Protein AF-A0A3M1IHD8-F1 (afdb_monomer_lite)

Foldseek 3Di:
DQFQKDFQVPAFQQLLRSLVVLLVSQQADEDPQSCVQGPPGTADTDGGMDGSVVSNCRSCQVRQWDWDQDLRYTHIDHHHPPWWWWDWRQKIKTQPDWAADQVFLKTKTKIKIKGTNDDLLQVVQDDLVQFDWADKFWAFPVGDTFFDNQEDWDKDDWDDPNVGMTIIITIGMTANCALPGQWGQKIKTWGDRDDGPPDDDDITMTITGGGGHDHDPDNDNDDDDKDFDDDDQKKKWWDDWADDPPFIKTKIKMFGRTPFFFAKWWKKKFFAAPVRDTPDMDIDIDGYPQGDGHRDMGIDIGHTPPPHDPRGPDITMTTQKTATRNGDIDGHDD

Sequence (334 aa):
MASWEVDFSTLPADATRAVELQLEPLGLSVSPSLYSATSGQQIRWPDRRGTRLEAIEWVGRQLGWIPEYEAGRLKFRRGRREEPAAFAGPFMALVEQVSPSDRWGTATLRIRLVGVGLPDAVRERWTPAALKLRHWEARSPAGDDLADPLGEHRLLPLRGTDSRLVELWQEVELWHAFRGVHRIARLTASIEPPPVAGVAFPALRFEWRDVPLKPAPTTPEREPPLVFGGGAPVLARLYSVIPDTPHDRARIEVENRADRPLRRVRVRFTYLDATGRVVGSEEQLVAGGGLPAPRTTRRLGGLVLWKKPDTADRVRVEAVGAVFLGGAEWKRAP

pLDDT: mean 85.1, std 12.3, range [46.41, 98.25]

Radius of gyration: 25.29 Å; chains: 1; bounding box: 61×38×69 Å

Secondary structure (DSSP, 8-state):
---SEEEGGGS-SBHHHHHHHHHGGGTPEEPTHHHHHHTT-B-PPPSSEEEHHHHHHHHHHHHTEEEEEETTEEEEEES---S-EEEETTEEEEEEEEEEETTTTEEEEEEEEEEES--HHHHTT--TTTT--EEEEEE-TT--B-B-TT---EEEPPS---TTEEEEEEEEEESSTTSS--EEEEEEEEE-PPPBTTB--PPEEEEEEEEEPPPPTT--SSPPPP-BSSS-SEEEEEEEEE--SSS-EEEEEEEE-BSS-EEEEEEEEEEE-TTS-EEEEEEEEEESTTSPPTTEEEEEEEEE-TT--TT--EEEEEEEEEEEGGG-EEE---

Structure (mmCIF, N/CA/C/O backbone):
data_AF-A0A3M1IHD8-F1
#
_entry.id   AF-A0A3M1IHD8-F1
#
loop_
_atom_site.group_PDB
_atom_site.id
_atom_site.type_symbol
_atom_site.label_atom_id
_atom_site.label_alt_id
_atom_site.label_comp_id
_atom_site.label_asym_id
_atom_site.label_entity_id
_atom_site.label_seq_id
_atom_site.pdbx_PDB_ins_code
_atom_site.Cartn_x
_atom_site.Cartn_y
_atom_site.Cartn_z
_atom_site.occupancy
_atom_site.B_iso_or_equiv
_atom_site.auth_seq_id
_atom_site.auth_comp_id
_atom_site.auth_asym_id
_atom_site.auth_atom_id
_atom_site.pdbx_PDB_model_num
ATOM 1 N N . MET A 1 1 ? 6.311 5.109 29.772 1.00 46.41 1 MET A N 1
ATOM 2 C CA . MET A 1 1 ? 6.128 4.566 28.406 1.00 46.41 1 MET A CA 1
ATOM 3 C C . MET A 1 1 ? 4.729 3.982 28.321 1.00 46.41 1 MET A C 1
ATOM 5 O O . MET A 1 1 ? 4.414 3.137 29.149 1.00 46.41 1 MET A O 1
ATOM 9 N N . ALA A 1 2 ? 3.887 4.442 27.393 1.00 57.44 2 ALA A N 1
ATOM 10 C CA . ALA A 1 2 ? 2.565 3.850 27.197 1.00 57.44 2 ALA A CA 1
ATOM 11 C C . ALA A 1 2 ? 2.720 2.423 26.644 1.00 57.44 2 ALA A C 1
ATOM 13 O O . ALA A 1 2 ? 3.351 2.222 25.606 1.00 57.44 2 ALA A O 1
ATOM 14 N N . SER A 1 3 ? 2.170 1.430 27.347 1.00 79.75 3 SER A N 1
ATOM 15 C CA . SER A 1 3 ? 1.990 0.093 26.776 1.00 79.75 3 SER A CA 1
ATOM 16 C C . SER A 1 3 ? 0.824 0.159 25.795 1.00 79.75 3 SER A C 1
ATOM 18 O O . SER A 1 3 ? -0.319 0.338 26.218 1.00 79.75 3 SER A O 1
ATOM 20 N N . TRP A 1 4 ? 1.111 0.042 24.497 1.00 87.88 4 TRP A N 1
ATOM 21 C CA . TRP A 1 4 ? 0.108 -0.069 23.424 1.00 87.88 4 TRP A CA 1
ATOM 22 C C . TRP A 1 4 ? -0.684 -1.368 23.497 1.00 87.88 4 TRP A C 1
ATOM 24 O O . TRP A 1 4 ? -1.778 -1.460 22.941 1.00 87.88 4 TRP A O 1
ATOM 34 N N . GLU A 1 5 ? -0.117 -2.359 24.176 1.00 91.81 5 GLU A N 1
ATOM 35 C CA . GLU A 1 5 ? -0.745 -3.636 24.441 1.00 91.81 5 GLU A CA 1
ATOM 36 C C . GLU A 1 5 ? -1.523 -3.616 25.748 1.00 91.81 5 GLU A C 1
ATOM 38 O O . GLU A 1 5 ? -1.126 -2.978 26.731 1.00 91.81 5 GLU A O 1
ATOM 43 N N . VAL A 1 6 ? -2.602 -4.385 25.752 1.00 95.12 6 VAL A N 1
ATOM 44 C CA . VAL A 1 6 ? -3.422 -4.660 26.920 1.00 95.12 6 VAL A CA 1
ATOM 45 C C . VAL A 1 6 ? -3.878 -6.115 26.885 1.00 95.12 6 VAL A C 1
ATOM 47 O O . VAL A 1 6 ? -4.088 -6.696 25.817 1.00 95.12 6 VAL A O 1
ATOM 50 N N . ASP A 1 7 ? -3.981 -6.718 28.063 1.00 96.50 7 ASP A N 1
ATOM 51 C CA . ASP A 1 7 ? -4.581 -8.034 28.233 1.00 96.50 7 ASP A CA 1
ATOM 52 C C . ASP A 1 7 ? -6.102 -7.878 28.304 1.00 96.50 7 ASP A C 1
ATOM 54 O O . ASP A 1 7 ? -6.621 -7.241 29.225 1.00 96.50 7 ASP A O 1
ATOM 58 N N . PHE A 1 8 ? -6.819 -8.420 27.317 1.00 97.00 8 PHE A N 1
ATOM 59 C CA . PHE A 1 8 ? -8.262 -8.214 27.206 1.00 97.00 8 PHE A CA 1
ATOM 60 C C . PHE A 1 8 ? -9.011 -8.913 28.345 1.00 97.00 8 PHE A C 1
ATOM 62 O O . PHE A 1 8 ? -10.059 -8.420 28.756 1.00 97.00 8 PHE A O 1
ATOM 69 N N . SER A 1 9 ? -8.455 -9.984 28.922 1.00 96.06 9 SER A N 1
ATOM 70 C CA . SER A 1 9 ? -9.054 -10.694 30.063 1.00 96.06 9 SER A CA 1
ATOM 71 C C . SER A 1 9 ? -9.142 -9.829 31.331 1.00 96.06 9 SER A C 1
ATOM 73 O O . SER A 1 9 ? -9.975 -10.072 32.202 1.00 96.06 9 SER A O 1
ATOM 75 N N . THR A 1 10 ? -8.314 -8.783 31.414 1.00 96.19 10 THR A N 1
ATOM 76 C CA . THR A 1 10 ? -8.256 -7.856 32.557 1.00 96.19 10 THR A CA 1
ATOM 77 C C . THR A 1 10 ? -9.173 -6.643 32.408 1.00 96.19 10 THR A C 1
ATOM 79 O O . THR A 1 10 ? -9.297 -5.837 33.333 1.00 96.19 10 THR A O 1
ATOM 82 N N . LEU A 1 11 ? -9.810 -6.483 31.245 1.00 97.19 11 LEU A N 1
ATOM 83 C CA . LEU A 1 11 ? -10.668 -5.339 30.970 1.00 97.19 11 LEU A CA 1
ATOM 84 C C . LEU A 1 11 ? -12.040 -5.498 31.639 1.00 97.19 11 LEU A C 1
ATOM 86 O O . LEU A 1 11 ? -12.588 -6.601 31.701 1.00 97.19 11 LEU A O 1
ATOM 90 N N . PRO A 1 12 ? -12.635 -4.396 32.129 1.00 97.38 12 PRO A N 1
ATOM 91 C CA . PRO A 1 12 ? -13.946 -4.454 32.754 1.00 97.38 12 PRO A CA 1
ATOM 92 C C . PRO A 1 12 ? -15.022 -4.839 31.735 1.00 97.38 12 PRO A C 1
ATOM 94 O O . PRO A 1 12 ? -14.937 -4.506 30.552 1.00 97.38 12 PRO A O 1
ATOM 97 N N . ALA A 1 13 ? -16.069 -5.507 32.217 1.00 97.25 13 ALA A N 1
ATOM 98 C CA . ALA A 1 13 ? -17.222 -5.854 31.391 1.00 97.25 13 ALA A CA 1
ATOM 99 C C . ALA A 1 13 ? -18.049 -4.620 30.990 1.00 97.25 13 ALA A C 1
ATOM 101 O O . ALA A 1 13 ? -18.689 -4.644 29.945 1.00 97.25 13 ALA A O 1
ATOM 102 N N . ASP A 1 14 ? -18.043 -3.547 31.789 1.00 97.75 14 ASP A N 1
ATOM 103 C CA . ASP A 1 14 ? -18.726 -2.296 31.441 1.00 97.75 14 ASP A CA 1
ATOM 104 C C . ASP A 1 14 ? -18.064 -1.633 30.224 1.00 97.75 14 ASP A C 1
ATOM 106 O O . ASP A 1 14 ? -16.879 -1.287 30.253 1.00 97.75 14 ASP A O 1
ATOM 110 N N . ALA A 1 15 ? -18.840 -1.450 29.153 1.00 96.50 15 ALA A N 1
ATOM 111 C CA . ALA A 1 15 ? -18.346 -0.951 27.875 1.00 96.50 15 ALA A CA 1
ATOM 112 C C . ALA A 1 15 ? -17.744 0.457 27.980 1.00 96.50 15 ALA A C 1
ATOM 114 O O . ALA A 1 15 ? -16.702 0.733 27.384 1.00 96.50 15 ALA A O 1
ATOM 115 N N . THR A 1 16 ? -18.394 1.342 28.742 1.00 95.88 16 THR A N 1
ATOM 116 C CA . THR A 1 16 ? -17.968 2.741 28.883 1.00 95.88 16 THR A CA 1
ATOM 117 C C . THR A 1 16 ? -16.620 2.790 29.580 1.00 95.88 16 THR A C 1
ATOM 119 O O . THR A 1 16 ? -15.656 3.344 29.048 1.00 95.88 16 THR A O 1
ATOM 122 N N . ARG A 1 17 ? -16.520 2.117 30.728 1.00 96.38 17 ARG A N 1
ATOM 123 C CA . ARG A 1 17 ? -15.297 2.056 31.514 1.00 96.38 17 ARG A CA 1
ATOM 124 C C . ARG A 1 17 ? -14.167 1.388 30.745 1.00 96.38 17 ARG A C 1
ATOM 126 O O . ARG A 1 17 ? -13.025 1.839 30.833 1.00 96.38 17 ARG A O 1
ATOM 133 N N . ALA A 1 18 ? -14.467 0.335 29.987 1.00 96.38 18 ALA A N 1
ATOM 134 C CA . ALA A 1 18 ? -13.462 -0.352 29.194 1.00 96.38 18 ALA A CA 1
ATOM 135 C C . ALA A 1 18 ? -12.845 0.557 28.127 1.00 96.38 18 ALA A C 1
ATOM 137 O O . ALA A 1 18 ? -11.622 0.544 27.979 1.00 96.38 18 ALA A O 1
ATOM 138 N N . VAL A 1 19 ? -13.659 1.367 27.435 1.00 95.75 19 VAL A N 1
ATOM 139 C CA . VAL A 1 19 ? -13.169 2.353 26.459 1.00 95.75 19 VAL A CA 1
ATOM 140 C C . VAL A 1 19 ? -12.377 3.458 27.152 1.00 95.75 19 VAL A C 1
ATOM 142 O O . VAL A 1 19 ? -11.256 3.735 26.736 1.00 95.75 19 VAL A O 1
ATOM 145 N N . GLU A 1 20 ? -12.902 4.053 28.227 1.00 94.62 20 GLU A N 1
ATOM 146 C CA . GLU A 1 20 ? -12.232 5.143 28.954 1.00 94.62 20 GLU A CA 1
ATOM 147 C C . GLU A 1 20 ? -10.826 4.759 29.438 1.00 94.62 20 GLU A C 1
ATOM 149 O O . GLU A 1 20 ? -9.890 5.544 29.287 1.00 94.62 20 GLU A O 1
ATOM 154 N N . LEU A 1 21 ? -10.647 3.528 29.936 1.00 94.81 21 LEU A N 1
ATOM 155 C CA . LEU A 1 21 ? -9.341 2.995 30.355 1.00 94.81 21 LEU A CA 1
ATOM 156 C C . LEU A 1 21 ? -8.313 2.899 29.216 1.00 94.81 21 LEU A C 1
ATOM 158 O O . LEU A 1 21 ? -7.114 2.774 29.478 1.00 94.81 21 LEU A O 1
ATOM 162 N N . GLN A 1 22 ? -8.762 2.935 27.960 1.00 94.69 22 GLN A N 1
ATOM 163 C CA . GLN A 1 22 ? -7.874 2.952 26.803 1.00 94.69 22 GLN A CA 1
ATOM 164 C C . GLN A 1 22 ? -7.518 4.369 26.362 1.00 94.69 22 GLN A C 1
ATOM 166 O O . GLN A 1 22 ? -6.463 4.548 25.768 1.00 94.69 22 GLN A O 1
ATOM 171 N N . LEU A 1 23 ? -8.360 5.372 26.620 1.00 91.94 23 LEU A N 1
ATOM 172 C CA . LEU A 1 23 ? -8.203 6.703 26.025 1.00 91.94 23 LEU A CA 1
ATOM 173 C C . LEU A 1 23 ? -6.999 7.472 26.569 1.00 91.94 23 LEU A C 1
ATOM 175 O O . LEU A 1 23 ? -6.241 8.039 25.782 1.00 91.94 23 LEU A O 1
ATOM 179 N N . GLU A 1 24 ? -6.811 7.472 27.889 1.00 89.00 24 GLU A N 1
ATOM 180 C CA . GLU A 1 24 ? -5.760 8.256 28.551 1.00 89.00 24 GLU A CA 1
ATOM 181 C C . GLU A 1 24 ? -4.346 7.838 28.105 1.00 89.00 24 GLU A C 1
ATOM 183 O O . GLU A 1 24 ? -3.613 8.709 27.628 1.00 89.00 24 GLU A O 1
ATOM 188 N N . PRO A 1 25 ? -3.990 6.536 28.058 1.00 90.00 25 PRO A N 1
ATOM 189 C CA . PRO A 1 25 ? -2.693 6.103 27.531 1.00 90.00 25 PRO A CA 1
ATOM 190 C C . PRO A 1 25 ? -2.484 6.406 26.042 1.00 90.00 25 PRO A C 1
ATOM 192 O O . PRO A 1 25 ? -1.345 6.458 25.580 1.00 90.00 25 PRO A O 1
ATOM 195 N N . LEU A 1 26 ? -3.570 6.583 25.282 1.00 89.50 26 LEU A N 1
ATOM 196 C CA . LEU A 1 26 ? -3.540 6.952 23.865 1.00 89.50 26 LEU 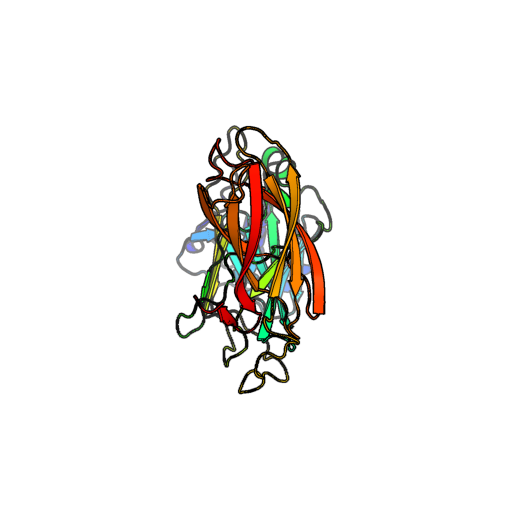A CA 1
ATOM 197 C C . LEU A 1 26 ? -3.564 8.479 23.653 1.00 89.50 26 LEU A C 1
ATOM 199 O O . LEU A 1 26 ? -3.524 8.936 22.511 1.00 89.50 26 LEU A O 1
ATOM 203 N N . GLY A 1 27 ? -3.660 9.277 24.724 1.00 88.56 27 GLY A N 1
ATOM 204 C CA . GLY A 1 27 ? -3.796 10.734 24.652 1.00 88.56 27 GLY A CA 1
ATOM 205 C C . GLY A 1 27 ? -5.096 11.209 23.992 1.00 88.56 27 GLY A C 1
ATOM 206 O O . GLY A 1 27 ? -5.191 12.370 23.579 1.00 88.56 27 GLY A O 1
ATOM 207 N N . LEU A 1 28 ? -6.091 10.327 23.868 1.00 89.38 28 LEU A N 1
ATOM 208 C CA . LEU A 1 28 ? -7.365 10.613 23.219 1.00 89.38 28 LEU A CA 1
ATOM 209 C C . LEU A 1 28 ? -8.352 11.227 24.210 1.00 89.38 28 LEU A C 1
ATOM 211 O O . LEU A 1 28 ? -8.398 10.869 25.383 1.00 89.38 28 LEU A O 1
ATOM 215 N N . SER A 1 29 ? -9.181 12.136 23.711 1.00 90.69 29 SER A N 1
ATOM 216 C CA . SER A 1 29 ? -10.328 12.662 24.453 1.00 90.69 29 SER A CA 1
ATOM 217 C C . SER A 1 29 ? -11.629 12.023 23.973 1.00 90.69 29 SER A C 1
ATOM 219 O O . SER A 1 29 ? -11.741 11.578 22.829 1.00 90.69 29 SER A O 1
ATOM 221 N N . VAL A 1 30 ? -12.621 11.955 24.857 1.00 87.31 30 VAL A N 1
ATOM 222 C CA . VAL A 1 30 ? -13.914 11.345 24.550 1.00 87.31 30 VAL A CA 1
ATOM 223 C C . VAL A 1 30 ? -14.889 12.370 23.970 1.00 87.31 30 VAL A C 1
ATOM 225 O O . VAL A 1 30 ? -14.990 13.500 24.448 1.00 87.31 30 VAL A O 1
ATOM 228 N N . SER A 1 31 ? -15.632 11.982 22.937 1.00 88.50 31 SER A N 1
ATOM 229 C CA . SER A 1 31 ? -16.829 12.702 22.499 1.00 88.50 31 SER A CA 1
ATOM 230 C C . SER A 1 31 ? -18.049 12.283 23.334 1.00 88.50 31 SER A C 1
ATOM 232 O O . SER A 1 31 ? -18.156 11.106 23.678 1.00 88.50 31 SER A O 1
ATOM 234 N N . PRO A 1 32 ? -19.042 13.167 23.564 1.00 88.38 32 PRO A N 1
ATOM 235 C CA . PRO A 1 32 ? -20.314 12.787 24.193 1.00 88.38 32 PRO A CA 1
ATOM 236 C C . PRO A 1 32 ? -21.016 11.579 23.543 1.00 88.38 32 PRO A C 1
ATOM 238 O O . PRO A 1 32 ? -21.773 10.879 24.211 1.00 88.38 32 PRO A O 1
ATOM 241 N N . SER A 1 33 ? -20.727 11.300 22.264 1.00 85.69 33 SER A N 1
ATOM 242 C CA . SER A 1 33 ? -21.230 10.120 21.543 1.00 85.69 33 SER A CA 1
ATOM 243 C C . SER A 1 33 ? -20.834 8.774 22.172 1.00 85.69 33 SER A C 1
ATOM 245 O O . SER A 1 33 ? -21.547 7.793 21.959 1.00 85.69 33 SER A O 1
ATOM 247 N N . LEU A 1 34 ? -19.764 8.709 22.982 1.00 85.44 34 LEU A N 1
ATOM 248 C CA . LEU A 1 34 ? -19.413 7.490 23.723 1.00 85.44 34 LEU A CA 1
ATOM 249 C C . LEU A 1 34 ? -20.561 7.063 24.639 1.00 85.44 34 LEU A C 1
ATOM 251 O O . LEU A 1 34 ? -21.011 5.927 24.561 1.00 85.44 34 LEU A O 1
ATOM 255 N N . TYR A 1 35 ? -21.070 7.973 25.472 1.00 87.62 35 TYR A N 1
ATOM 256 C CA . TYR A 1 35 ? -22.067 7.627 26.486 1.00 87.62 35 TYR A CA 1
ATOM 257 C C . TYR A 1 35 ? -23.367 7.119 25.859 1.00 87.62 35 TYR A C 1
ATOM 259 O O . TYR A 1 35 ? -23.948 6.154 26.348 1.00 87.62 35 TYR A O 1
ATOM 267 N N . SER A 1 36 ? -23.780 7.689 24.723 1.00 85.25 36 SER A N 1
ATOM 268 C CA . SER A 1 36 ? -24.915 7.158 23.958 1.00 85.25 36 SER A CA 1
ATOM 269 C C . SER A 1 36 ? -24.654 5.772 23.362 1.00 85.25 36 SER A C 1
ATOM 271 O O . SER A 1 36 ? -25.601 5.020 23.147 1.00 85.25 36 SER A O 1
ATOM 273 N N . ALA A 1 37 ? -23.394 5.437 23.075 1.00 82.19 37 ALA A N 1
ATOM 274 C CA . ALA A 1 37 ? -23.017 4.163 22.478 1.00 82.19 37 ALA A CA 1
ATOM 275 C C . ALA A 1 37 ? -22.827 3.046 23.514 1.00 82.19 37 ALA A C 1
ATOM 277 O O . ALA A 1 37 ? -23.157 1.899 23.222 1.00 82.19 37 ALA A O 1
ATOM 278 N N . THR A 1 38 ? -22.305 3.360 24.705 1.00 89.81 38 THR A N 1
ATOM 279 C CA . THR A 1 38 ? -21.790 2.353 25.650 1.00 89.81 38 THR A CA 1
ATOM 280 C C . THR A 1 38 ? -22.480 2.320 27.014 1.00 89.81 38 THR A C 1
ATOM 282 O O . THR A 1 38 ? -22.247 1.378 27.771 1.00 89.81 38 THR A O 1
ATOM 285 N N . SER A 1 39 ? -23.302 3.312 27.377 1.00 91.50 39 SER A N 1
ATOM 286 C CA . SER A 1 39 ? -23.865 3.391 28.734 1.00 91.50 39 SER A CA 1
ATOM 287 C C . SER A 1 39 ? -24.741 2.179 29.076 1.00 91.50 39 SER A C 1
ATOM 289 O O . SER A 1 39 ? -25.637 1.802 28.316 1.00 91.50 39 SER A O 1
ATOM 291 N N . GLY A 1 40 ? -24.447 1.546 30.218 1.00 91.69 40 GLY A N 1
ATOM 292 C CA . GLY A 1 40 ? -25.150 0.361 30.717 1.00 91.69 40 GLY A CA 1
ATOM 293 C C . GLY A 1 40 ? -24.935 -0.915 29.894 1.00 91.69 40 GLY A C 1
ATOM 294 O O . GLY A 1 40 ? -25.577 -1.926 30.171 1.00 91.69 40 GLY A O 1
ATOM 295 N N . GLN A 1 41 ? -24.062 -0.889 28.882 1.00 95.50 41 GLN A N 1
ATOM 296 C CA . GLN A 1 41 ? -23.787 -2.042 28.029 1.00 95.50 41 GLN A CA 1
ATOM 297 C C . GLN A 1 41 ? -22.647 -2.890 28.594 1.00 95.50 41 GLN A C 1
ATOM 299 O O . GLN A 1 41 ? -21.656 -2.368 29.108 1.00 95.50 41 GLN A O 1
ATOM 304 N N . GLN A 1 42 ? -22.765 -4.208 28.436 1.00 96.31 42 GLN A N 1
ATOM 305 C CA . GLN A 1 42 ? -21.728 -5.162 28.821 1.00 96.31 42 GLN A CA 1
ATOM 306 C C . GLN A 1 42 ? -21.032 -5.763 27.599 1.00 96.31 42 GLN A C 1
ATOM 308 O O . GLN A 1 42 ? -21.663 -6.031 26.577 1.00 96.31 42 GLN A O 1
ATOM 313 N N . ILE A 1 43 ? -19.731 -6.005 27.730 1.00 96.38 43 ILE A N 1
ATOM 314 C CA . ILE A 1 43 ? -18.841 -6.528 26.693 1.00 96.38 43 ILE A CA 1
ATOM 315 C C . ILE A 1 43 ? -18.239 -7.839 27.172 1.00 96.38 43 ILE A C 1
ATOM 317 O O . ILE A 1 43 ? -17.868 -7.987 28.337 1.00 96.38 43 ILE A O 1
ATOM 321 N N . ARG A 1 44 ? -18.105 -8.796 26.254 1.00 97.00 44 ARG A N 1
ATOM 322 C CA . ARG A 1 44 ? -17.349 -10.028 26.499 1.00 97.00 44 ARG A CA 1
ATOM 323 C C . ARG A 1 44 ? -15.967 -9.925 25.881 1.00 97.00 44 ARG A C 1
ATOM 325 O O . ARG A 1 44 ? -15.848 -9.668 24.683 1.00 97.00 44 ARG A O 1
ATOM 332 N N . TRP A 1 45 ? -14.930 -10.136 26.675 1.00 97.06 45 TRP A N 1
ATOM 333 C CA . TRP A 1 45 ? -13.550 -10.073 26.206 1.00 97.06 45 TRP A CA 1
ATOM 334 C C . TRP A 1 45 ? -13.035 -11.461 25.808 1.00 97.06 45 TRP A C 1
ATOM 336 O O . TRP A 1 45 ? -13.364 -12.443 26.473 1.00 97.06 45 TRP A O 1
ATOM 346 N N . PRO A 1 46 ? -12.263 -11.577 24.716 1.00 96.25 46 PRO A N 1
ATOM 347 C CA . PRO A 1 46 ? -11.532 -12.791 24.401 1.00 96.25 46 PRO A CA 1
ATOM 348 C C . PRO A 1 46 ? -10.324 -12.921 25.336 1.00 96.25 46 PRO A C 1
ATOM 350 O O . PRO A 1 46 ? -9.727 -11.919 25.726 1.00 96.25 46 PRO A O 1
ATOM 353 N N . ASP A 1 47 ? -9.933 -14.156 25.640 1.00 96.12 47 ASP A N 1
ATOM 354 C CA . ASP A 1 47 ? -8.756 -14.446 26.461 1.00 96.12 47 ASP A CA 1
ATOM 355 C C . ASP A 1 47 ? -7.469 -14.350 25.626 1.00 96.12 47 ASP A C 1
ATOM 357 O O . ASP A 1 47 ? -6.945 -15.338 25.110 1.00 96.12 47 ASP A O 1
ATOM 361 N N . ARG A 1 48 ? -7.033 -13.113 25.364 1.00 95.75 48 ARG A N 1
ATOM 362 C CA . ARG A 1 48 ? -5.797 -12.812 24.634 1.00 95.75 48 ARG A CA 1
ATOM 363 C C . ARG A 1 48 ? -5.301 -11.399 24.915 1.00 95.75 48 ARG A C 1
ATOM 365 O O . ARG A 1 48 ? -6.050 -10.516 25.328 1.00 95.75 48 ARG A O 1
ATOM 372 N N . ARG A 1 49 ? -4.047 -11.152 24.546 1.00 95.69 49 ARG A N 1
ATOM 373 C CA . ARG A 1 49 ? -3.503 -9.796 24.421 1.00 95.69 49 ARG A CA 1
ATOM 374 C C . ARG A 1 49 ? -3.862 -9.191 23.064 1.00 95.69 49 ARG A C 1
ATOM 376 O O . ARG A 1 49 ? -4.053 -9.899 22.071 1.00 95.69 49 ARG A O 1
ATOM 383 N N . GLY A 1 50 ? -3.942 -7.871 23.035 1.00 94.25 50 GLY A N 1
ATOM 384 C CA . GLY A 1 50 ? -4.197 -7.092 21.830 1.00 94.25 50 GLY A CA 1
ATOM 385 C C . GLY A 1 50 ? -3.770 -5.645 22.016 1.00 94.25 50 GLY A C 1
ATOM 386 O O . GLY A 1 50 ? -3.219 -5.277 23.057 1.00 94.25 50 GLY A O 1
ATOM 387 N N . THR A 1 51 ? -4.019 -4.811 21.011 1.00 94.56 51 THR A N 1
ATOM 388 C CA . THR A 1 51 ? -3.742 -3.374 21.135 1.00 94.56 51 THR A CA 1
ATOM 389 C C . THR A 1 51 ? -4.903 -2.649 21.814 1.00 94.56 51 THR A C 1
ATOM 391 O O . THR A 1 51 ? -6.050 -3.094 21.793 1.00 94.56 51 THR A O 1
ATOM 394 N N . ARG A 1 52 ? -4.635 -1.481 22.396 1.00 95.25 52 ARG A N 1
ATOM 395 C CA . ARG A 1 52 ? -5.692 -0.631 22.969 1.00 95.25 52 ARG A CA 1
ATOM 396 C C . ARG A 1 52 ? -6.694 -0.139 21.922 1.00 95.25 52 ARG A C 1
ATOM 398 O O . ARG A 1 52 ? -7.884 -0.061 22.211 1.00 95.25 52 ARG A O 1
ATOM 405 N N . LEU A 1 53 ? -6.233 0.156 20.703 1.00 95.12 53 LEU A N 1
ATOM 406 C CA . LEU A 1 53 ? -7.116 0.470 19.572 1.00 95.12 53 LEU A CA 1
ATOM 407 C C . LEU A 1 53 ? -8.023 -0.714 19.234 1.00 95.12 53 LEU A C 1
ATOM 409 O O . LEU A 1 53 ? -9.222 -0.538 19.041 1.00 95.12 53 LEU A O 1
ATOM 413 N N . GLU A 1 54 ? -7.461 -1.922 19.221 1.00 96.00 54 GLU A N 1
ATOM 414 C CA . GLU A 1 54 ? -8.221 -3.142 18.983 1.00 96.00 54 GLU A CA 1
ATOM 415 C C . GLU A 1 54 ? -9.277 -3.371 20.073 1.00 96.00 54 GLU A C 1
ATOM 417 O O . GLU A 1 54 ? -10.391 -3.779 19.756 1.00 96.00 54 GLU A O 1
ATOM 422 N N . ALA A 1 55 ? -8.977 -3.050 21.336 1.00 96.69 55 ALA A N 1
ATOM 423 C CA . ALA A 1 55 ? -9.959 -3.118 22.416 1.00 96.69 55 ALA A CA 1
ATOM 424 C C . ALA A 1 55 ? -11.134 -2.144 22.193 1.00 96.69 55 ALA A C 1
ATOM 426 O O . ALA A 1 55 ? -12.288 -2.524 22.378 1.00 96.69 55 ALA A O 1
ATOM 427 N N . ILE A 1 56 ? -10.870 -0.913 21.740 1.00 96.25 56 ILE A N 1
ATOM 428 C CA . ILE A 1 56 ? -11.922 0.069 21.410 1.00 96.25 56 ILE A CA 1
ATOM 429 C C . ILE A 1 56 ? -12.791 -0.431 20.242 1.00 96.25 56 ILE A C 1
ATOM 431 O O . ILE A 1 56 ? -14.022 -0.392 20.310 1.00 96.25 56 ILE A O 1
ATOM 435 N N . GLU A 1 57 ? -12.164 -0.947 19.185 1.00 95.56 57 GLU A N 1
ATOM 436 C CA . GLU A 1 57 ? -12.852 -1.529 18.023 1.00 95.56 57 GLU A CA 1
ATOM 437 C C . GLU A 1 57 ? -13.660 -2.781 18.384 1.00 95.56 57 GLU A C 1
ATOM 439 O O . GLU A 1 57 ? -14.748 -3.004 17.847 1.00 95.56 57 GLU A O 1
ATOM 444 N N . TRP A 1 58 ? -13.185 -3.570 19.348 1.00 96.00 58 TRP A N 1
ATOM 445 C CA . TRP A 1 58 ? -13.903 -4.722 19.883 1.00 96.00 58 TRP A CA 1
ATOM 446 C C . TRP A 1 58 ? -15.217 -4.323 20.569 1.00 96.00 58 TRP A C 1
ATOM 448 O O . TRP A 1 58 ? -16.248 -4.960 20.328 1.00 96.00 58 TRP A O 1
ATOM 458 N N . VAL A 1 59 ? -15.205 -3.242 21.360 1.00 96.00 59 VAL A N 1
ATOM 459 C CA . VAL A 1 59 ? -16.420 -2.676 21.974 1.00 96.00 59 VAL A CA 1
ATOM 460 C C . VAL A 1 59 ? -17.394 -2.208 20.900 1.00 96.00 59 VAL A C 1
ATOM 462 O O . VAL A 1 59 ? -18.553 -2.625 20.901 1.00 96.00 59 VAL A O 1
ATOM 465 N N . GLY A 1 60 ? -16.922 -1.397 19.945 1.00 95.00 60 GLY A N 1
ATOM 466 C CA . GLY A 1 60 ? -17.757 -0.905 18.846 1.00 95.00 60 GLY A CA 1
ATOM 467 C C . GLY A 1 60 ? -18.449 -2.045 18.095 1.00 95.00 60 GLY A C 1
ATOM 468 O O . GLY A 1 60 ? -19.670 -2.037 17.920 1.00 95.00 60 GLY A O 1
ATOM 469 N N . ARG A 1 61 ? -17.697 -3.098 17.753 1.00 94.38 61 ARG A N 1
ATOM 470 C CA . ARG A 1 61 ? -18.224 -4.274 17.051 1.00 94.38 61 ARG A CA 1
ATOM 471 C C . ARG A 1 61 ? -19.352 -4.975 17.810 1.00 94.38 61 ARG A C 1
ATOM 473 O O . ARG A 1 61 ? -20.356 -5.312 17.186 1.00 94.38 61 ARG A O 1
ATOM 480 N N . GLN A 1 62 ? -19.205 -5.206 19.117 1.00 95.12 62 GLN A N 1
ATOM 481 C CA . GLN A 1 62 ? -20.242 -5.883 19.911 1.00 95.12 62 GLN A CA 1
ATOM 482 C C . GLN A 1 62 ? -21.517 -5.056 20.046 1.00 95.12 62 GLN A C 1
ATOM 484 O O . GLN A 1 62 ? -22.609 -5.618 20.064 1.00 95.12 62 GLN A O 1
ATOM 489 N N . LEU A 1 63 ? -21.384 -3.731 20.096 1.00 94.81 63 LEU A N 1
ATOM 490 C CA . LEU A 1 63 ? -22.514 -2.830 20.310 1.00 94.81 63 LEU A CA 1
ATOM 491 C C . LEU A 1 63 ? -23.158 -2.330 19.010 1.00 94.81 63 LEU A C 1
ATOM 493 O O . LEU A 1 63 ? -24.184 -1.656 19.056 1.00 94.81 63 LEU A O 1
ATOM 497 N N . GLY A 1 64 ? -22.582 -2.639 17.844 1.00 94.25 64 GLY A N 1
ATOM 498 C CA . GLY A 1 64 ? -23.066 -2.115 16.564 1.00 94.25 64 GLY A CA 1
ATOM 499 C C . GLY A 1 64 ? -22.783 -0.621 16.392 1.00 94.25 64 GLY A C 1
ATOM 500 O O . GLY A 1 64 ? -23.630 0.122 15.883 1.00 94.25 64 GLY A O 1
ATOM 501 N N . TRP A 1 65 ? -21.595 -0.195 16.822 1.00 95.19 65 TRP A N 1
ATOM 502 C CA . TRP A 1 65 ? -21.060 1.146 16.619 1.00 95.19 65 TRP A CA 1
ATOM 503 C C . TRP A 1 65 ? -19.669 1.102 15.980 1.00 95.19 65 TRP A C 1
ATOM 505 O O . TRP A 1 65 ? -18.916 0.140 16.118 1.00 95.19 65 TRP A O 1
ATOM 515 N N . ILE A 1 66 ? -19.312 2.181 15.296 1.00 94.31 66 ILE A N 1
ATOM 516 C CA . ILE A 1 66 ? -18.050 2.352 14.584 1.00 94.31 66 ILE A CA 1
ATOM 517 C C . ILE A 1 66 ? -17.253 3.443 15.304 1.00 94.31 66 ILE A C 1
ATOM 519 O O . ILE A 1 66 ? -17.711 4.591 15.336 1.00 94.31 66 ILE A O 1
ATOM 523 N N . PRO A 1 67 ? -16.087 3.109 15.883 1.00 94.12 67 PRO A N 1
ATOM 524 C CA . PRO A 1 67 ? -15.142 4.096 16.385 1.00 94.12 67 PRO A CA 1
ATOM 525 C C . PRO A 1 67 ? -14.619 4.988 15.254 1.00 94.12 67 PRO A C 1
ATOM 527 O O . PRO A 1 67 ? -14.195 4.514 14.196 1.00 94.12 67 PRO A O 1
ATOM 530 N N . GLU A 1 68 ? -14.622 6.293 15.484 1.00 91.56 68 GLU A N 1
ATOM 531 C CA . GLU A 1 68 ? -14.083 7.297 14.575 1.00 91.56 68 GLU A CA 1
ATOM 532 C C . GLU A 1 68 ? -13.043 8.129 15.324 1.00 91.56 68 GLU A C 1
ATOM 534 O O . GLU A 1 68 ? -13.336 8.765 16.338 1.00 91.56 68 GLU A O 1
ATOM 539 N N . TYR A 1 69 ? -11.812 8.095 14.823 1.00 89.00 69 TYR A N 1
ATOM 540 C CA . TYR A 1 69 ? -10.678 8.816 15.385 1.00 89.00 69 TYR A CA 1
ATOM 541 C C . TYR A 1 69 ? -10.481 10.087 14.566 1.00 89.00 69 TYR A C 1
ATOM 543 O O . TYR A 1 69 ? -10.183 10.016 13.377 1.00 89.00 69 TYR A O 1
ATOM 551 N N . GLU A 1 70 ? -10.699 11.248 15.176 1.00 84.06 70 GLU A N 1
ATOM 552 C CA . GLU A 1 70 ? -10.628 12.533 14.480 1.00 84.06 70 GLU A CA 1
ATOM 553 C C . GLU A 1 70 ? -10.133 13.608 15.444 1.00 84.06 70 GLU A C 1
ATOM 555 O O . GLU A 1 70 ? -10.693 13.757 16.528 1.00 84.06 70 GLU A O 1
ATOM 560 N N . ALA A 1 71 ? -9.100 14.364 15.059 1.00 81.06 71 ALA A N 1
ATOM 561 C CA . ALA A 1 71 ? -8.584 15.495 15.842 1.00 81.06 71 ALA A CA 1
ATOM 562 C C . ALA A 1 71 ? -8.363 15.155 17.336 1.00 81.06 71 ALA A C 1
ATOM 564 O O . ALA A 1 71 ? -8.923 15.780 18.240 1.00 81.06 71 ALA A O 1
ATOM 565 N N . GLY A 1 72 ? -7.649 14.049 17.597 1.00 83.19 72 GLY A N 1
ATOM 566 C CA . GLY A 1 72 ? -7.361 13.581 18.960 1.00 83.19 72 GLY A CA 1
ATOM 567 C C . GLY A 1 72 ? -8.595 13.193 19.792 1.00 83.19 72 GLY A C 1
ATOM 568 O O . GLY A 1 72 ? -8.496 13.060 21.016 1.00 83.19 72 GLY A O 1
ATOM 569 N N . ARG A 1 73 ? -9.761 13.028 19.158 1.00 88.25 73 ARG A N 1
ATOM 570 C CA . ARG A 1 73 ? -11.020 12.624 19.789 1.00 88.25 73 ARG A CA 1
ATOM 571 C C . ARG A 1 73 ? -11.472 11.270 19.271 1.00 88.25 73 ARG A C 1
ATOM 573 O O . ARG A 1 73 ? -11.356 10.981 18.082 1.00 88.25 73 ARG A O 1
ATOM 580 N N . LEU A 1 74 ? -12.043 10.477 20.171 1.00 92.38 74 LEU A N 1
ATOM 581 C CA . LEU A 1 74 ? -12.817 9.296 19.823 1.00 92.38 74 LEU A CA 1
ATOM 582 C C . LEU A 1 74 ? -14.303 9.665 19.756 1.00 92.38 74 LEU A C 1
ATOM 584 O O . LEU A 1 74 ? -14.881 10.134 20.740 1.00 92.38 74 LEU A O 1
ATOM 588 N N . LYS A 1 75 ? -14.915 9.428 18.598 1.00 93.38 75 LYS A N 1
ATOM 589 C CA . LYS A 1 75 ? -16.359 9.500 18.361 1.00 93.38 75 LYS A CA 1
ATOM 590 C C . LYS A 1 75 ? -16.898 8.104 18.064 1.00 93.38 75 LYS A C 1
ATOM 592 O O . LYS A 1 75 ? -16.153 7.226 17.639 1.00 93.38 75 LYS A O 1
ATOM 597 N N . PHE A 1 76 ? -18.196 7.914 18.264 1.00 93.56 76 PHE A N 1
ATOM 598 C CA . PHE A 1 76 ? -18.891 6.705 17.837 1.00 93.56 76 PHE A CA 1
ATOM 599 C C . PHE A 1 76 ? -20.013 7.061 16.874 1.00 93.56 76 PHE A C 1
ATOM 601 O O . PHE A 1 76 ? -20.854 7.915 17.164 1.00 93.56 76 PHE A O 1
ATOM 608 N N . ARG A 1 77 ? -20.054 6.356 15.745 1.00 93.94 77 ARG A N 1
ATOM 609 C CA . ARG A 1 77 ? -21.158 6.411 14.788 1.00 93.94 77 ARG A CA 1
ATOM 610 C C . ARG A 1 77 ? -21.908 5.090 14.789 1.00 93.94 77 ARG A C 1
ATOM 612 O O . ARG A 1 77 ? -21.301 4.026 14.808 1.00 93.94 77 ARG A O 1
ATOM 619 N N . ARG A 1 78 ? -23.238 5.139 14.761 1.00 92.81 78 ARG A N 1
ATOM 620 C CA . ARG A 1 78 ? -24.061 3.925 14.726 1.00 92.81 78 ARG A CA 1
ATOM 621 C C . ARG A 1 78 ? -23.830 3.165 13.417 1.00 92.81 78 ARG A C 1
ATOM 623 O O . ARG A 1 78 ? -23.817 3.776 12.348 1.00 92.81 78 ARG A O 1
ATOM 630 N N . GLY A 1 79 ? -23.679 1.846 13.501 1.00 92.56 79 GLY A N 1
ATOM 631 C CA . GLY A 1 79 ? -23.484 0.978 12.342 1.00 92.56 79 GLY A CA 1
ATOM 632 C C . GLY A 1 79 ? -22.499 -0.158 12.603 1.00 92.56 79 GLY A C 1
ATOM 633 O O . GLY A 1 79 ? -21.848 -0.225 13.640 1.00 92.56 79 GLY A O 1
ATOM 634 N N . ARG A 1 80 ? -22.377 -1.065 11.636 1.00 87.94 80 ARG A N 1
ATOM 635 C CA . ARG A 1 80 ? -21.339 -2.099 11.649 1.00 87.94 80 ARG A CA 1
ATOM 636 C C . ARG A 1 80 ? -20.205 -1.655 10.741 1.00 87.94 80 ARG A C 1
ATOM 638 O O . ARG A 1 80 ? -20.469 -1.186 9.639 1.00 87.94 80 ARG A O 1
ATOM 645 N N . ARG A 1 81 ? -18.963 -1.792 11.208 1.00 85.50 81 ARG A N 1
ATOM 646 C CA . ARG A 1 81 ? -17.789 -1.591 10.357 1.00 85.50 81 ARG A CA 1
ATOM 647 C C . ARG A 1 81 ? -17.777 -2.708 9.313 1.00 85.50 81 ARG A C 1
ATOM 649 O O . ARG A 1 81 ? -17.658 -3.875 9.680 1.00 85.50 81 ARG A O 1
ATOM 656 N N . GLU A 1 82 ? -17.958 -2.347 8.048 1.00 83.12 82 GLU A N 1
ATOM 657 C CA . GLU A 1 82 ? -17.880 -3.286 6.921 1.00 83.12 82 GLU A CA 1
ATOM 658 C C . GLU A 1 82 ? -16.425 -3.473 6.473 1.00 83.12 82 GLU A C 1
ATOM 660 O O . GLU A 1 82 ? -16.052 -4.515 5.939 1.00 83.12 82 GLU A O 1
ATOM 665 N N . GLU A 1 83 ? -15.590 -2.468 6.734 1.00 84.38 83 GLU A N 1
ATOM 666 C CA . GLU A 1 83 ? -14.195 -2.420 6.336 1.00 84.38 83 GLU A CA 1
ATOM 667 C C . GLU A 1 83 ? -13.302 -3.253 7.270 1.00 84.38 83 GLU A C 1
ATOM 669 O O . GLU A 1 83 ? -13.295 -3.043 8.490 1.00 84.38 83 GLU A O 1
ATOM 674 N N . PRO A 1 84 ? -12.472 -4.158 6.730 1.00 88.06 84 PRO A N 1
ATOM 675 C CA . PRO A 1 84 ? -11.466 -4.861 7.512 1.00 88.06 84 PRO A CA 1
ATOM 676 C C . PRO A 1 84 ? -10.477 -3.897 8.181 1.00 88.06 84 PRO A C 1
ATOM 678 O O . PRO A 1 84 ? -9.936 -2.987 7.545 1.00 88.06 84 PRO A O 1
ATOM 681 N N . ALA A 1 85 ? -10.185 -4.158 9.455 1.00 92.50 85 ALA A N 1
ATOM 682 C CA . ALA A 1 85 ? -9.197 -3.440 10.253 1.00 92.50 85 ALA A CA 1
ATOM 683 C C . ALA A 1 85 ? -8.099 -4.400 10.730 1.00 92.50 85 ALA A C 1
ATOM 685 O O . ALA A 1 85 ? -8.398 -5.517 11.155 1.00 92.50 85 ALA A O 1
ATOM 686 N N . ALA A 1 86 ? -6.850 -3.946 10.693 1.00 94.12 86 ALA A N 1
ATOM 687 C CA . ALA A 1 86 ? -5.695 -4.634 11.256 1.00 94.12 86 ALA A CA 1
ATOM 688 C C . ALA A 1 86 ? -4.997 -3.723 12.268 1.00 94.12 86 ALA A C 1
ATOM 690 O O . ALA A 1 86 ? -5.015 -2.500 12.122 1.00 94.12 86 ALA A O 1
ATOM 691 N N . PHE A 1 87 ? -4.356 -4.312 13.276 1.00 94.19 87 PHE A N 1
ATOM 692 C CA . PHE A 1 87 ? -3.757 -3.571 14.385 1.00 94.19 87 PHE A CA 1
ATOM 693 C C . PHE A 1 87 ? -2.312 -4.000 14.611 1.00 94.19 87 PHE A C 1
ATOM 695 O O . PHE A 1 87 ? -2.009 -5.190 14.587 1.00 94.19 87 PHE A O 1
ATOM 702 N N . ALA A 1 88 ? -1.432 -3.033 14.866 1.00 91.19 88 ALA A N 1
ATOM 703 C CA . ALA A 1 88 ? -0.042 -3.292 15.222 1.00 91.19 88 ALA A CA 1
ATOM 704 C C . ALA A 1 88 ? 0.500 -2.147 16.083 1.00 91.19 88 ALA A C 1
ATOM 706 O O . ALA A 1 88 ? 0.643 -1.018 15.613 1.00 91.19 88 ALA A O 1
ATOM 707 N N . GLY A 1 89 ? 0.806 -2.425 17.352 1.00 88.94 89 GLY A N 1
ATOM 708 C CA . GLY A 1 89 ? 1.288 -1.404 18.285 1.00 88.94 89 GLY A CA 1
ATOM 709 C C . GLY A 1 89 ? 0.319 -0.207 18.390 1.00 88.94 89 GLY A C 1
ATOM 710 O O . GLY A 1 89 ? -0.866 -0.428 18.641 1.00 88.94 89 GLY A O 1
ATOM 711 N N . PRO A 1 90 ? 0.779 1.045 18.187 1.00 88.31 90 PRO A N 1
ATOM 712 C CA . PRO A 1 90 ? -0.080 2.238 18.222 1.00 88.31 90 PRO A CA 1
ATOM 713 C C . PRO A 1 90 ? -1.009 2.415 17.010 1.00 88.31 90 PRO A C 1
ATOM 715 O O . PRO A 1 90 ? -1.675 3.448 16.909 1.00 88.31 90 PRO A O 1
ATOM 718 N N . PHE A 1 91 ? -1.001 1.475 16.060 1.00 90.62 91 PHE A N 1
ATOM 719 C CA . PHE A 1 91 ? -1.615 1.659 14.751 1.00 90.62 91 PHE A CA 1
ATOM 720 C C . PHE A 1 91 ? -2.831 0.797 14.536 1.00 90.62 91 PHE A C 1
ATOM 722 O O . PHE A 1 91 ? -2.857 -0.386 14.882 1.00 90.62 91 PHE A O 1
ATOM 729 N N . MET A 1 92 ? -3.780 1.396 13.834 1.00 92.81 92 MET A N 1
ATOM 730 C CA . MET A 1 92 ? -4.844 0.716 13.126 1.00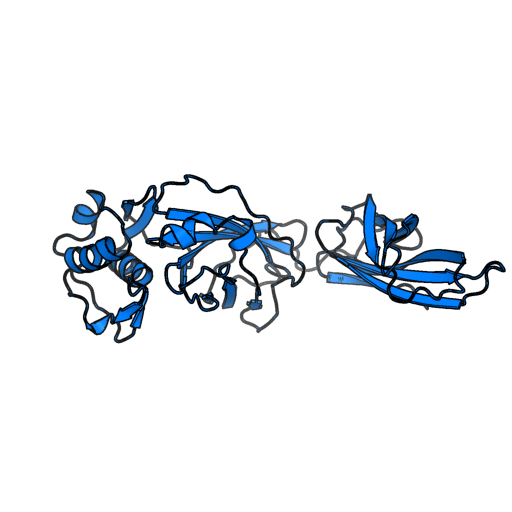 92.81 92 MET A CA 1
ATOM 731 C C . MET A 1 92 ? -4.696 1.010 11.638 1.00 92.81 92 MET A C 1
ATOM 733 O O . MET A 1 92 ? -4.479 2.153 11.244 1.00 92.81 92 MET A O 1
ATOM 737 N N . ALA A 1 93 ? -4.839 -0.012 10.808 1.00 91.31 93 ALA A N 1
ATOM 738 C CA . ALA A 1 93 ? -4.854 0.119 9.364 1.00 91.31 93 ALA A CA 1
ATOM 739 C C . ALA A 1 93 ? -6.189 -0.420 8.821 1.00 91.31 93 ALA A C 1
ATOM 741 O O . ALA A 1 93 ? -6.575 -1.558 9.089 1.00 91.31 93 ALA A O 1
ATOM 742 N N . LEU A 1 94 ? -6.914 0.422 8.091 1.00 91.00 94 LEU A N 1
ATOM 743 C CA . LEU A 1 94 ? -8.267 0.193 7.590 1.00 91.00 94 LEU A CA 1
ATOM 744 C C . LEU A 1 94 ? -8.246 0.070 6.073 1.00 91.00 94 LEU A C 1
ATOM 746 O O . LEU A 1 94 ? -7.684 0.936 5.407 1.00 91.00 94 LEU A O 1
ATOM 750 N N . VAL A 1 95 ? -8.906 -0.943 5.517 1.00 89.44 95 VAL A N 1
ATOM 751 C CA . VAL A 1 95 ? -9.169 -0.999 4.071 1.00 89.44 95 VAL A CA 1
ATOM 752 C C . VAL A 1 95 ? -10.435 -0.190 3.777 1.00 89.44 95 VAL A C 1
ATOM 754 O O . VAL A 1 95 ? -11.534 -0.726 3.827 1.00 89.44 95 VAL A O 1
ATOM 757 N N . GLU A 1 96 ? -10.295 1.109 3.500 1.00 86.19 96 GLU A N 1
ATOM 758 C CA . GLU A 1 96 ? -11.439 2.016 3.296 1.00 86.19 96 GLU A CA 1
ATOM 759 C C . GLU A 1 96 ? -12.186 1.748 1.992 1.00 86.19 96 GLU A C 1
ATOM 761 O O . GLU A 1 96 ? -13.406 1.879 1.918 1.00 86.19 96 GLU A O 1
ATOM 766 N N . GLN A 1 97 ? -11.447 1.441 0.929 1.00 84.75 97 GLN A N 1
ATOM 767 C CA . GLN A 1 97 ? -12.037 1.310 -0.392 1.00 84.75 97 GLN A CA 1
ATOM 768 C C . GLN A 1 97 ? -11.282 0.282 -1.216 1.00 84.75 97 GLN A C 1
ATOM 770 O O . GLN A 1 97 ? -10.055 0.252 -1.232 1.00 84.75 97 GLN A O 1
ATOM 775 N N . VAL A 1 98 ? -12.041 -0.520 -1.951 1.00 83.50 98 VAL A N 1
ATOM 776 C CA . VAL A 1 98 ? -11.540 -1.328 -3.057 1.00 83.50 98 VAL A CA 1
ATOM 777 C C . VAL A 1 98 ? -12.213 -0.804 -4.316 1.00 83.50 98 VAL A C 1
ATOM 779 O O . VAL A 1 98 ? -13.423 -0.960 -4.485 1.00 83.50 98 VAL A O 1
ATOM 782 N N . SER A 1 99 ? -11.442 -0.143 -5.170 1.00 82.31 99 SER A N 1
ATOM 783 C CA . SER A 1 99 ? -11.923 0.416 -6.432 1.00 82.31 99 SER A CA 1
ATOM 784 C C . SER A 1 99 ? -11.536 -0.514 -7.577 1.00 82.31 99 SER A C 1
ATOM 786 O O . SER A 1 99 ? -10.351 -0.566 -7.912 1.00 82.31 99 SER A O 1
ATOM 788 N N . PRO A 1 100 ? -12.476 -1.264 -8.178 1.00 75.06 100 PRO A N 1
ATOM 789 C CA . PRO A 1 100 ? -12.182 -2.009 -9.391 1.00 75.06 100 PRO A CA 1
ATOM 790 C C . PRO A 1 100 ? -11.761 -1.067 -10.523 1.00 75.06 100 PRO A C 1
ATOM 792 O O . PRO A 1 100 ? -12.245 0.058 -10.640 1.00 75.06 100 PRO A O 1
ATOM 795 N N . SER A 1 101 ? -10.869 -1.556 -11.375 1.00 71.19 101 SER A N 1
ATOM 796 C CA . SER A 1 101 ? -10.525 -0.973 -12.664 1.00 71.19 101 SER A CA 1
ATOM 797 C C . SER A 1 101 ? -10.953 -1.952 -13.749 1.00 71.19 101 SER A C 1
ATOM 799 O O . SER A 1 101 ? -10.213 -2.863 -14.141 1.00 71.19 101 SER A O 1
ATOM 801 N N . ASP A 1 102 ? -12.178 -1.751 -14.235 1.00 63.53 102 ASP A N 1
ATOM 802 C CA . ASP A 1 102 ? -12.846 -2.627 -15.207 1.00 63.53 102 ASP A CA 1
ATOM 803 C C . ASP A 1 102 ? -12.022 -2.816 -16.483 1.00 63.53 102 ASP A C 1
ATOM 805 O O . ASP A 1 102 ? -12.061 -3.863 -17.124 1.00 63.53 102 ASP A O 1
ATOM 809 N N . ARG A 1 103 ? -11.221 -1.807 -16.839 1.00 60.06 103 ARG A N 1
ATOM 810 C CA . ARG A 1 103 ? -10.446 -1.799 -18.078 1.00 60.06 103 ARG A CA 1
ATOM 811 C C . ARG A 1 103 ? -9.349 -2.866 -18.101 1.00 60.06 103 ARG A C 1
ATOM 813 O O . ARG A 1 103 ? -8.979 -3.305 -19.185 1.00 60.06 103 ARG A O 1
ATOM 820 N N . TRP A 1 104 ? -8.824 -3.267 -16.940 1.00 60.41 104 TRP A N 1
ATOM 821 C CA . TRP A 1 104 ? -7.606 -4.085 -16.858 1.00 60.41 104 TRP A CA 1
ATOM 822 C C . TRP A 1 104 ? -7.672 -5.244 -15.860 1.00 60.41 104 TRP A C 1
ATOM 824 O O . TRP A 1 104 ? -6.663 -5.920 -15.662 1.00 60.41 104 TRP A O 1
ATOM 834 N N . GLY A 1 105 ? -8.823 -5.471 -15.217 1.00 66.56 105 GLY A N 1
ATOM 835 C CA . GLY A 1 105 ? -8.962 -6.519 -14.201 1.00 66.56 105 GLY A CA 1
ATOM 836 C C . GLY A 1 105 ? -8.053 -6.299 -12.984 1.00 66.56 105 GLY A C 1
ATOM 837 O O . GLY A 1 105 ? -7.658 -7.263 -12.323 1.00 66.56 105 GLY A O 1
ATOM 838 N N . THR A 1 106 ? -7.699 -5.042 -12.708 1.00 72.06 106 THR A N 1
ATOM 839 C CA . THR A 1 106 ? -6.942 -4.613 -11.524 1.00 72.06 106 THR A CA 1
ATOM 840 C C . THR A 1 106 ? -7.868 -3.915 -10.539 1.00 72.06 106 THR A C 1
ATOM 842 O O . THR A 1 106 ? -8.931 -3.444 -10.930 1.00 72.06 106 THR A O 1
ATOM 845 N N . ALA A 1 107 ? -7.483 -3.828 -9.269 1.00 75.81 107 ALA A N 1
ATOM 846 C CA . ALA A 1 107 ? -8.181 -3.020 -8.270 1.00 75.81 107 ALA A CA 1
ATOM 847 C C . ALA A 1 107 ? -7.207 -2.053 -7.603 1.00 75.81 107 ALA A C 1
ATOM 849 O O . ALA A 1 107 ? -6.031 -2.364 -7.468 1.00 75.81 107 ALA A O 1
ATOM 850 N N . THR A 1 108 ? -7.694 -0.925 -7.108 1.00 81.00 108 THR A N 1
ATOM 851 C CA . THR A 1 108 ? -6.943 -0.070 -6.189 1.00 81.00 108 THR A CA 1
ATOM 852 C C . THR A 1 108 ? -7.520 -0.239 -4.790 1.00 81.00 108 THR A C 1
ATOM 854 O O . THR A 1 108 ? -8.683 0.084 -4.552 1.00 81.00 108 THR A O 1
ATOM 857 N N . LEU A 1 109 ? -6.715 -0.746 -3.860 1.00 82.88 109 LEU A N 1
ATOM 858 C CA . LEU A 1 109 ? -6.996 -0.691 -2.431 1.00 82.88 109 LEU A CA 1
ATOM 859 C C . LEU A 1 109 ? -6.586 0.669 -1.896 1.00 82.88 109 LEU A C 1
ATOM 861 O O . LEU A 1 109 ? -5.431 1.057 -2.029 1.00 82.88 109 LEU A O 1
ATOM 865 N N . ARG A 1 110 ? -7.502 1.354 -1.227 1.00 85.62 110 ARG A N 1
ATOM 866 C CA . ARG A 1 110 ? -7.210 2.529 -0.418 1.00 85.62 110 ARG A CA 1
ATOM 867 C C . ARG A 1 110 ? -7.165 2.107 1.038 1.00 85.62 110 ARG A C 1
ATOM 869 O O . ARG A 1 110 ? -8.167 1.644 1.584 1.00 85.62 110 ARG A O 1
ATOM 876 N N . ILE A 1 111 ? -6.008 2.284 1.658 1.00 85.25 111 ILE A N 1
ATOM 877 C CA . ILE A 1 111 ? -5.776 1.912 3.048 1.00 85.25 111 ILE A CA 1
ATOM 878 C C . ILE A 1 111 ? -5.520 3.165 3.862 1.00 85.25 111 ILE A C 1
ATOM 880 O O . ILE A 1 111 ? -4.641 3.949 3.512 1.00 85.25 111 ILE A O 1
ATOM 884 N N . ARG A 1 112 ? -6.283 3.344 4.939 1.00 88.00 112 ARG A N 1
ATOM 885 C CA . ARG A 1 112 ? -6.080 4.407 5.922 1.00 88.00 112 ARG A CA 1
ATOM 886 C C . ARG A 1 112 ? -5.328 3.858 7.118 1.00 88.00 112 ARG A C 1
ATOM 888 O O . ARG A 1 112 ? -5.802 2.945 7.784 1.00 88.00 112 ARG A O 1
ATOM 895 N N . LEU A 1 113 ? -4.176 4.438 7.406 1.00 87.25 113 LEU A N 1
ATOM 896 C CA . LEU A 1 113 ? -3.412 4.183 8.614 1.00 87.25 113 LEU A CA 1
ATOM 897 C C . LEU A 1 113 ? -3.722 5.276 9.634 1.00 87.25 113 LEU A C 1
ATOM 899 O O . LEU A 1 113 ? -3.610 6.457 9.316 1.00 87.25 113 LEU A O 1
ATOM 903 N N . VAL A 1 114 ? -4.067 4.870 10.849 1.00 87.38 114 VAL A N 1
ATOM 904 C CA . VAL A 1 114 ? -4.334 5.739 11.993 1.00 87.38 114 VAL A CA 1
ATOM 905 C C . VAL A 1 114 ? -3.341 5.400 13.098 1.00 87.38 114 VAL A C 1
ATOM 907 O O . VAL A 1 114 ? -3.314 4.268 13.580 1.00 87.38 114 VAL A O 1
ATOM 910 N N . GLY A 1 115 ? -2.528 6.377 13.494 1.00 87.75 115 GLY A N 1
ATOM 911 C CA . GLY A 1 115 ? -1.644 6.308 14.657 1.00 87.75 115 GLY A CA 1
ATOM 912 C C . GLY A 1 115 ? -2.119 7.210 15.780 1.00 87.75 115 GLY A C 1
ATOM 913 O O . GLY A 1 115 ? -2.386 8.386 15.533 1.00 87.75 115 GLY A O 1
ATOM 914 N N . VAL A 1 116 ? -2.179 6.688 17.004 1.00 86.62 116 VAL A N 1
ATOM 915 C CA . VAL A 1 116 ? -2.604 7.445 18.196 1.00 86.62 116 VAL A CA 1
ATOM 916 C C . VAL A 1 116 ? -1.565 7.369 19.311 1.00 86.62 116 VAL A C 1
ATOM 918 O O . VAL A 1 116 ? -0.795 6.415 19.390 1.00 86.62 116 VAL A O 1
ATOM 921 N N . GLY A 1 117 ? -1.543 8.390 20.170 1.00 83.75 117 GLY A N 1
ATOM 922 C CA . GLY A 1 117 ? -0.717 8.449 21.383 1.00 83.75 117 GLY A CA 1
ATOM 923 C C . GLY A 1 117 ? 0.800 8.493 21.161 1.00 83.75 117 GLY A C 1
ATOM 924 O O . GLY A 1 117 ? 1.574 8.356 22.108 1.00 83.75 117 GLY A O 1
ATOM 925 N N . LEU A 1 118 ? 1.259 8.666 19.924 1.00 83.19 118 LEU A N 1
ATOM 926 C CA . LEU A 1 118 ? 2.684 8.630 19.615 1.00 83.19 118 LEU A CA 1
ATOM 927 C C . LEU A 1 118 ? 3.454 9.697 20.406 1.00 83.19 118 LEU A C 1
ATOM 929 O O . LEU A 1 118 ? 3.008 10.846 20.440 1.00 83.19 118 LEU A O 1
ATOM 933 N N . PRO A 1 119 ? 4.619 9.357 20.996 1.00 79.75 119 PRO A N 1
ATOM 934 C CA . PRO A 1 119 ? 5.487 10.357 21.606 1.00 79.75 119 PRO A CA 1
ATOM 935 C C . PRO A 1 119 ? 5.837 11.464 20.607 1.00 79.75 119 PRO A C 1
ATOM 937 O O . PRO A 1 119 ? 6.063 11.176 19.431 1.00 79.75 119 PRO A O 1
ATOM 940 N N . ASP A 1 120 ? 5.951 12.709 21.072 1.00 80.88 120 ASP A N 1
ATOM 941 C CA . ASP A 1 120 ? 6.205 13.874 20.210 1.00 80.88 120 ASP A CA 1
ATOM 942 C C . ASP A 1 120 ? 7.429 13.673 19.299 1.00 80.88 120 ASP A C 1
ATOM 944 O O . ASP A 1 120 ? 7.336 13.842 18.084 1.00 80.88 120 ASP A O 1
ATOM 948 N N . ALA A 1 121 ? 8.532 13.166 19.862 1.00 80.75 121 ALA A N 1
ATOM 949 C CA . ALA A 1 121 ? 9.766 12.867 19.129 1.00 80.75 121 ALA A CA 1
ATOM 950 C C . ALA A 1 121 ? 9.593 11.824 18.006 1.00 80.75 121 ALA A C 1
ATOM 952 O O . ALA A 1 121 ? 10.346 11.812 17.031 1.00 80.75 121 ALA A O 1
ATOM 953 N N . VAL A 1 122 ? 8.617 10.923 18.148 1.00 78.94 122 VAL A N 1
ATOM 954 C CA . VAL A 1 122 ? 8.259 9.927 17.131 1.00 78.94 122 VAL A CA 1
ATOM 955 C C . VAL A 1 122 ? 7.408 10.605 16.065 1.00 78.94 122 VAL A C 1
ATOM 957 O O . VAL A 1 122 ? 7.745 10.550 14.886 1.00 78.94 122 VAL A O 1
ATOM 960 N N . ARG A 1 123 ? 6.361 11.320 16.486 1.00 78.62 123 ARG A N 1
ATOM 961 C CA . ARG A 1 123 ? 5.424 12.022 15.605 1.00 78.62 123 ARG A CA 1
ATOM 962 C C . ARG A 1 123 ? 6.118 13.015 14.671 1.00 78.62 123 ARG A C 1
ATOM 964 O O . ARG A 1 123 ? 5.818 13.033 13.484 1.00 78.62 123 ARG A O 1
ATOM 971 N N . GLU A 1 124 ? 7.072 13.797 15.170 1.00 80.69 124 GLU A N 1
ATOM 972 C CA . GLU A 1 124 ? 7.813 14.787 14.371 1.00 80.69 124 GLU A CA 1
ATOM 973 C C . GLU A 1 124 ? 8.635 14.164 13.234 1.00 80.69 124 GLU A C 1
ATOM 975 O O . GLU A 1 124 ? 8.866 14.797 12.205 1.00 80.69 124 GLU A O 1
ATOM 980 N N . ARG A 1 125 ? 9.060 12.904 13.384 1.00 77.94 125 ARG A N 1
ATOM 981 C CA . ARG A 1 125 ? 9.831 12.181 12.358 1.00 77.94 125 ARG A CA 1
ATOM 982 C C . ARG A 1 125 ? 8.956 11.420 11.371 1.00 77.94 125 ARG A C 1
ATOM 984 O O . ARG A 1 125 ? 9.455 10.878 10.383 1.00 77.94 125 ARG A O 1
ATOM 991 N N . TRP A 1 126 ? 7.659 11.347 11.632 1.00 77.06 126 TRP A N 1
ATOM 992 C CA . TRP A 1 126 ? 6.727 10.526 10.883 1.00 77.06 126 TRP A CA 1
ATOM 993 C C . TRP A 1 126 ? 6.111 11.316 9.734 1.00 77.06 126 TRP A C 1
ATOM 995 O O . TRP A 1 126 ? 4.984 11.799 9.784 1.00 77.06 126 TRP A O 1
ATOM 1005 N N . THR A 1 127 ? 6.894 11.442 8.667 1.00 72.12 127 THR A N 1
ATOM 1006 C CA . THR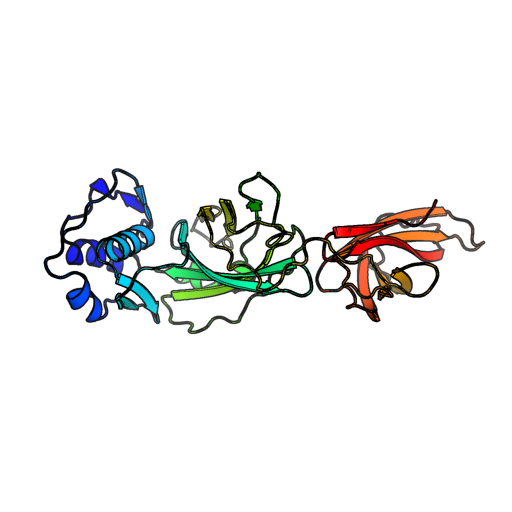 A 1 127 ? 6.432 11.980 7.384 1.00 72.12 127 THR A CA 1
ATOM 1007 C C . THR A 1 127 ? 5.687 10.903 6.581 1.00 72.12 127 THR A C 1
ATOM 1009 O O . THR A 1 127 ? 5.910 9.709 6.810 1.00 72.12 127 THR A O 1
ATOM 1012 N N . PRO A 1 128 ? 4.868 11.268 5.574 1.00 68.75 128 PRO A N 1
ATOM 1013 C CA . PRO A 1 128 ? 4.268 10.288 4.665 1.00 68.75 128 PRO A CA 1
ATOM 1014 C C . PRO A 1 128 ? 5.287 9.314 4.057 1.00 68.75 128 PRO A C 1
ATOM 1016 O O . PRO A 1 128 ? 5.004 8.129 3.915 1.00 68.75 128 PRO A O 1
ATOM 1019 N N . ALA A 1 129 ? 6.500 9.791 3.749 1.00 68.31 129 ALA A N 1
ATOM 1020 C CA . ALA A 1 129 ? 7.575 8.957 3.214 1.00 68.31 129 ALA A CA 1
ATOM 1021 C C . ALA A 1 129 ? 8.072 7.904 4.221 1.00 68.31 129 ALA A C 1
ATOM 1023 O O . ALA A 1 129 ? 8.397 6.782 3.828 1.00 68.31 129 ALA A O 1
ATOM 1024 N N . ALA A 1 130 ? 8.106 8.250 5.510 1.00 69.00 130 ALA A N 1
ATOM 1025 C CA . ALA A 1 130 ? 8.493 7.341 6.586 1.00 69.00 130 ALA A CA 1
ATOM 1026 C C . ALA A 1 130 ? 7.397 6.304 6.904 1.00 69.00 130 ALA A C 1
ATOM 1028 O O . ALA A 1 130 ? 7.709 5.205 7.351 1.00 69.00 130 ALA A O 1
ATOM 1029 N N . LEU A 1 131 ? 6.130 6.633 6.627 1.00 68.94 131 LEU A N 1
ATOM 1030 C CA . LEU A 1 131 ? 4.955 5.803 6.925 1.00 68.94 131 LEU A CA 1
ATOM 1031 C C . LEU A 1 131 ? 4.411 4.981 5.772 1.00 68.94 131 LEU A C 1
ATOM 1033 O O . LEU A 1 131 ? 3.316 4.425 5.848 1.00 68.94 131 LEU A O 1
ATOM 1037 N N . LYS A 1 132 ? 5.194 4.857 4.712 1.00 68.81 132 LYS A N 1
ATOM 1038 C CA . LYS A 1 132 ? 4.849 3.974 3.616 1.00 68.81 132 LYS A CA 1
ATOM 1039 C C . LYS A 1 132 ? 4.800 2.535 4.124 1.00 68.81 132 LYS A C 1
ATOM 1041 O O . LYS A 1 132 ? 5.819 2.004 4.562 1.00 68.81 132 LYS A O 1
ATOM 1046 N N . LEU A 1 133 ? 3.636 1.900 4.009 1.00 70.38 133 LEU A N 1
ATOM 1047 C CA . LEU A 1 133 ? 3.516 0.458 4.170 1.00 70.38 133 LEU A CA 1
ATOM 1048 C C . LEU A 1 133 ? 4.410 -0.204 3.116 1.00 70.38 133 LEU A C 1
ATOM 1050 O O . LEU A 1 133 ? 4.300 0.068 1.912 1.00 70.38 133 LEU A O 1
ATOM 1054 N N . ARG A 1 134 ? 5.326 -1.028 3.605 1.00 73.19 134 ARG A N 1
ATOM 1055 C CA . ARG A 1 134 ? 6.298 -1.843 2.884 1.00 73.19 134 ARG A CA 1
ATOM 1056 C C . ARG A 1 134 ? 5.831 -3.294 2.898 1.00 73.19 134 ARG A C 1
ATOM 1058 O O . ARG A 1 134 ? 4.975 -3.655 3.696 1.00 73.19 134 ARG A O 1
ATOM 1065 N N . HIS A 1 135 ? 6.443 -4.108 2.040 1.00 70.88 135 HIS A N 1
ATOM 1066 C CA . HIS A 1 135 ? 6.257 -5.561 2.001 1.00 70.88 135 HIS A CA 1
ATOM 1067 C C . HIS A 1 135 ? 4.781 -5.971 1.983 1.00 70.88 135 HIS A C 1
ATOM 1069 O O . HIS A 1 135 ? 4.201 -6.309 3.011 1.00 70.88 135 HIS A O 1
ATOM 1075 N N . TRP A 1 136 ? 4.185 -5.920 0.796 1.00 76.38 136 TRP A N 1
ATOM 1076 C CA . TRP A 1 136 ? 2.797 -6.302 0.596 1.00 76.38 136 TRP A CA 1
ATOM 1077 C C . TRP A 1 136 ? 2.703 -7.725 0.083 1.00 76.38 136 TRP A C 1
ATOM 1079 O O . TRP A 1 136 ? 3.379 -8.089 -0.875 1.00 76.38 136 TRP A O 1
ATOM 1089 N N . GLU A 1 137 ? 1.816 -8.494 0.693 1.00 81.44 137 GLU A N 1
ATOM 1090 C CA . GLU A 1 137 ? 1.400 -9.793 0.186 1.00 81.44 137 GLU A CA 1
ATOM 1091 C C . GLU A 1 137 ? -0.123 -9.819 0.201 1.00 81.44 137 GLU A C 1
ATOM 1093 O O . GLU A 1 137 ? -0.736 -9.643 1.254 1.00 81.44 137 GLU A O 1
ATOM 1098 N N . ALA A 1 138 ? -0.739 -10.015 -0.959 1.00 82.25 138 ALA A N 1
ATOM 1099 C CA . ALA A 1 138 ? -2.178 -10.186 -1.080 1.00 82.25 138 ALA A CA 1
ATOM 1100 C C . ALA A 1 138 ? -2.422 -11.562 -1.689 1.00 82.25 138 ALA A C 1
ATOM 1102 O O . ALA A 1 138 ? -1.919 -11.845 -2.766 1.00 82.25 138 ALA A O 1
ATOM 1103 N N . ARG A 1 139 ? -3.165 -12.431 -1.006 1.00 84.00 139 ARG A N 1
ATOM 1104 C CA . ARG A 1 139 ? -3.418 -13.802 -1.460 1.00 84.00 139 ARG A CA 1
ATOM 1105 C C . ARG A 1 139 ? -4.882 -14.016 -1.804 1.00 84.00 139 ARG A C 1
ATOM 1107 O O . ARG A 1 139 ? -5.764 -13.642 -1.024 1.00 84.00 139 ARG A O 1
ATOM 1114 N N . SER A 1 140 ? -5.144 -14.656 -2.942 1.00 81.25 140 SER A N 1
ATOM 1115 C CA . SER A 1 140 ? -6.470 -15.187 -3.272 1.00 81.25 140 SER A CA 1
ATOM 1116 C C . SER A 1 140 ? -6.827 -16.351 -2.328 1.00 81.25 140 SER A C 1
ATOM 1118 O O . SER A 1 140 ? -5.940 -16.921 -1.687 1.00 81.25 140 SER A O 1
ATOM 1120 N N . PRO A 1 141 ? -8.105 -16.766 -2.240 1.00 79.25 141 PRO A N 1
ATOM 1121 C CA . PRO A 1 141 ? -8.484 -17.994 -1.535 1.00 79.25 141 PRO A CA 1
ATOM 1122 C C . PRO A 1 141 ? -7.808 -19.262 -2.074 1.00 79.25 141 PRO A C 1
ATOM 1124 O O . PRO A 1 141 ? -7.660 -20.221 -1.324 1.00 79.25 141 PRO A O 1
ATOM 1127 N N . ALA A 1 142 ? -7.388 -19.265 -3.342 1.00 80.00 142 ALA A N 1
ATOM 1128 C CA . ALA A 1 142 ? -6.633 -20.359 -3.951 1.00 80.00 142 ALA A CA 1
ATOM 1129 C C . ALA A 1 142 ? -5.113 -20.266 -3.688 1.00 80.00 142 ALA A C 1
ATOM 1131 O O . ALA A 1 142 ? -4.375 -21.178 -4.046 1.00 80.00 142 ALA A O 1
ATOM 1132 N N . GLY A 1 143 ? -4.642 -19.195 -3.034 1.00 81.81 143 GLY A N 1
ATOM 1133 C CA . GLY A 1 143 ? -3.228 -18.969 -2.713 1.00 81.81 143 GLY A CA 1
ATOM 1134 C C . GLY A 1 143 ? -2.452 -18.158 -3.757 1.00 81.81 143 GLY A C 1
ATOM 1135 O O . GLY A 1 143 ? -1.255 -17.918 -3.574 1.00 81.81 143 GLY A O 1
ATOM 1136 N N . ASP A 1 144 ? -3.112 -17.693 -4.819 1.00 76.44 144 ASP A N 1
ATOM 1137 C CA . ASP A 1 144 ? -2.475 -16.874 -5.854 1.00 76.44 144 ASP A CA 1
ATOM 1138 C C . ASP A 1 144 ? -2.007 -15.542 -5.272 1.00 76.44 144 ASP A C 1
ATOM 1140 O O . ASP A 1 144 ? -2.706 -14.935 -4.458 1.00 76.44 144 ASP A O 1
ATOM 1144 N N . ASP A 1 145 ? -0.837 -15.074 -5.701 1.00 79.31 145 ASP A N 1
ATOM 1145 C CA . ASP A 1 145 ? -0.368 -13.731 -5.369 1.00 79.31 145 ASP A CA 1
ATOM 1146 C C . ASP A 1 145 ? -1.129 -12.685 -6.196 1.00 79.31 145 ASP A C 1
ATOM 1148 O O . ASP A 1 145 ? -1.088 -12.687 -7.428 1.00 79.31 145 ASP A O 1
ATOM 1152 N N . LEU A 1 146 ? -1.839 -11.804 -5.502 1.00 75.50 146 LEU A N 1
ATOM 1153 C CA . LEU A 1 146 ? -2.613 -10.693 -6.045 1.00 75.50 146 LEU A CA 1
ATOM 1154 C C . LEU A 1 146 ? -1.856 -9.364 -5.936 1.00 75.50 146 LEU A C 1
ATOM 1156 O O . LEU A 1 146 ? -2.298 -8.368 -6.508 1.00 75.50 146 LEU A O 1
ATOM 1160 N N . ALA A 1 147 ? -0.756 -9.299 -5.180 1.00 70.44 147 ALA A N 1
ATOM 1161 C CA . ALA A 1 147 ? 0.013 -8.069 -5.049 1.00 70.44 147 ALA A CA 1
ATOM 1162 C C . ALA A 1 147 ? 0.946 -7.904 -6.256 1.00 70.44 147 ALA A C 1
ATOM 1164 O O . ALA A 1 147 ? 1.568 -8.862 -6.718 1.00 70.44 147 ALA A O 1
ATOM 1165 N N . ASP A 1 148 ? 1.099 -6.678 -6.767 1.00 65.00 148 ASP A N 1
ATOM 1166 C CA . ASP A 1 148 ? 2.258 -6.390 -7.611 1.00 65.00 148 ASP A CA 1
ATOM 1167 C C . ASP A 1 148 ? 3.424 -5.952 -6.734 1.00 65.00 148 ASP A C 1
ATOM 1169 O O . ASP A 1 148 ? 3.355 -4.880 -6.129 1.00 65.00 148 ASP A O 1
ATOM 1173 N N . PRO A 1 149 ? 4.527 -6.719 -6.701 1.00 56.03 149 PRO A N 1
ATOM 1174 C CA . PRO A 1 149 ? 5.704 -6.350 -5.920 1.00 56.03 149 PRO A CA 1
ATOM 1175 C C . PRO A 1 149 ? 6.343 -5.028 -6.380 1.00 56.03 149 PRO A C 1
ATOM 1177 O O . PRO A 1 149 ? 7.230 -4.514 -5.706 1.00 56.03 149 PRO A O 1
ATOM 1180 N N . LEU A 1 150 ? 5.918 -4.488 -7.529 1.00 52.19 150 LEU A N 1
ATOM 1181 C CA . LEU A 1 150 ? 6.409 -3.243 -8.122 1.00 52.19 150 LEU A CA 1
ATOM 1182 C C . LEU A 1 150 ? 5.342 -2.137 -8.183 1.00 52.19 150 LEU A C 1
ATOM 1184 O O . LEU A 1 150 ? 5.595 -1.102 -8.799 1.00 52.19 150 LEU A O 1
ATOM 1188 N N . GLY A 1 151 ? 4.171 -2.348 -7.569 1.00 57.50 151 GLY A N 1
ATOM 1189 C CA . GLY A 1 151 ? 3.072 -1.387 -7.593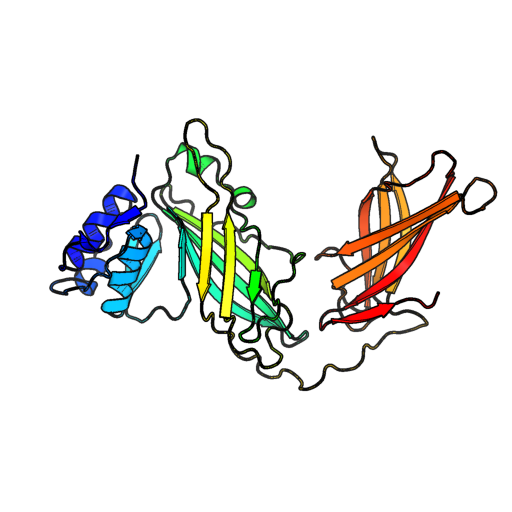 1.00 57.50 151 GLY A CA 1
ATOM 1190 C C . GLY A 1 151 ? 3.493 -0.025 -7.036 1.00 57.50 151 GLY A C 1
ATOM 1191 O O . GLY A 1 151 ? 4.164 0.073 -6.002 1.00 57.50 151 GLY A O 1
ATOM 1192 N N . GLU A 1 152 ? 3.105 1.052 -7.722 1.00 57.06 152 GLU A N 1
ATOM 1193 C CA . GLU A 1 152 ? 3.331 2.395 -7.202 1.00 57.06 152 GLU A CA 1
ATOM 1194 C C . GLU A 1 152 ? 2.410 2.644 -6.010 1.00 57.06 152 GLU A C 1
ATOM 1196 O O . GLU A 1 152 ? 1.190 2.699 -6.121 1.00 57.06 152 GLU A O 1
ATOM 1201 N N . HIS A 1 153 ? 3.015 2.821 -4.842 1.00 62.69 153 HIS A N 1
ATOM 1202 C CA . HIS A 1 153 ? 2.292 3.272 -3.666 1.00 62.69 153 HIS A CA 1
ATOM 1203 C C . HIS A 1 153 ? 2.141 4.783 -3.728 1.00 62.69 153 HIS A C 1
ATOM 1205 O O . HIS A 1 153 ? 3.104 5.520 -3.474 1.00 62.69 153 HIS A O 1
ATOM 1211 N N . ARG A 1 154 ? 0.934 5.244 -4.047 1.00 62.09 154 ARG A N 1
ATOM 1212 C CA . ARG A 1 154 ? 0.611 6.662 -3.963 1.00 62.09 154 ARG A CA 1
ATOM 1213 C C . ARG A 1 154 ? 0.252 7.004 -2.524 1.00 62.09 154 ARG A C 1
ATOM 1215 O O . ARG A 1 154 ? -0.699 6.463 -1.964 1.00 62.09 154 ARG A O 1
ATOM 1222 N N . LEU A 1 155 ? 1.030 7.906 -1.938 1.00 58.78 155 LEU A N 1
ATOM 1223 C CA . LEU A 1 155 ? 0.716 8.521 -0.655 1.00 58.78 155 LEU A CA 1
ATOM 1224 C C . LEU A 1 155 ? -0.199 9.713 -0.928 1.00 58.78 155 LEU A C 1
ATOM 1226 O O . LEU A 1 155 ? 0.155 10.594 -1.716 1.00 58.78 155 LEU A O 1
ATOM 1230 N N . LEU A 1 156 ? -1.373 9.740 -0.304 1.00 58.09 156 LEU A N 1
ATOM 1231 C CA . LEU A 1 156 ? -2.218 10.933 -0.327 1.00 58.09 156 LEU A CA 1
ATOM 1232 C C . LEU A 1 156 ? -1.814 11.857 0.835 1.00 58.09 156 LEU A C 1
ATOM 1234 O O . LEU A 1 156 ? -1.336 11.369 1.864 1.00 58.09 156 LEU A O 1
ATOM 1238 N N . PRO A 1 157 ? -1.963 13.187 0.684 1.00 53.75 157 PRO A N 1
ATOM 1239 C CA . PRO A 1 157 ? -1.594 14.137 1.728 1.00 53.75 157 PRO A CA 1
ATOM 1240 C C . PRO A 1 157 ? -2.326 13.847 3.045 1.00 53.75 157 PRO A C 1
ATOM 1242 O O . PRO A 1 157 ? -3.499 13.470 3.041 1.00 53.75 157 PRO A O 1
ATOM 1245 N N . LEU A 1 158 ? -1.624 14.061 4.162 1.00 56.81 158 LEU A N 1
ATOM 1246 C CA . LEU A 1 158 ? -2.190 13.983 5.510 1.00 56.81 158 LEU A CA 1
ATOM 1247 C C . LEU A 1 158 ? -3.367 14.970 5.607 1.00 56.81 158 LEU A C 1
ATOM 1249 O O . LEU A 1 158 ? -3.220 16.144 5.258 1.00 56.81 158 LEU A O 1
ATOM 1253 N N . ARG A 1 159 ? -4.527 14.525 6.094 1.00 53.50 159 ARG A N 1
ATOM 1254 C CA . ARG A 1 159 ? -5.617 15.427 6.484 1.00 53.50 159 ARG A CA 1
ATOM 1255 C C . ARG A 1 159 ? -5.560 15.605 7.991 1.00 53.50 159 ARG A C 1
ATOM 1257 O O . ARG A 1 159 ? -5.697 14.636 8.719 1.00 53.50 159 ARG A O 1
ATOM 1264 N N . GLY A 1 160 ? -5.386 16.851 8.427 1.00 51.31 160 GLY A N 1
ATOM 1265 C CA . GLY A 1 160 ? -5.430 17.224 9.838 1.00 51.31 160 GLY A CA 1
ATOM 1266 C C . GLY A 1 160 ? -4.230 16.708 10.624 1.00 51.31 160 GLY A C 1
ATOM 1267 O O . GLY A 1 160 ? -4.265 15.629 11.200 1.00 51.31 160 GLY A O 1
ATOM 1268 N N . THR A 1 161 ? -3.174 17.511 10.718 1.00 50.75 161 THR A N 1
ATOM 1269 C CA . THR A 1 161 ? -2.148 17.316 11.748 1.00 50.75 161 THR A CA 1
ATOM 1270 C C . THR A 1 161 ? -2.655 17.923 13.049 1.00 50.75 161 THR A C 1
ATOM 1272 O O . THR A 1 161 ? -2.162 18.958 13.497 1.00 50.75 161 THR A O 1
ATOM 1275 N N . ASP A 1 162 ? -3.681 17.318 13.645 1.00 58.41 162 ASP A N 1
ATOM 1276 C CA . ASP A 1 162 ? -3.812 17.499 15.083 1.00 58.41 162 ASP A CA 1
ATOM 1277 C C . ASP A 1 162 ? -2.638 16.759 15.725 1.00 58.41 162 ASP A C 1
ATOM 1279 O O . ASP A 1 162 ? -2.305 15.637 15.343 1.00 58.41 162 ASP A O 1
ATOM 1283 N N . SER A 1 163 ? -2.002 17.399 16.697 1.00 57.06 163 SER A N 1
ATOM 1284 C CA . SER A 1 163 ? -0.856 16.895 17.447 1.00 57.06 163 SER A CA 1
ATOM 1285 C C . SER A 1 163 ? -0.999 15.443 17.925 1.00 57.06 163 SER A C 1
ATOM 1287 O O . SER A 1 163 ? -0.002 14.793 18.184 1.00 57.06 163 SER A O 1
ATOM 1289 N N . ARG A 1 164 ? -2.195 14.865 18.042 1.00 66.75 164 ARG A N 1
ATOM 1290 C CA . ARG A 1 164 ? -2.378 13.541 18.669 1.00 66.75 164 ARG A CA 1
ATOM 1291 C C . ARG A 1 164 ? -2.687 12.394 17.711 1.00 66.75 164 ARG A C 1
ATOM 1293 O O . ARG A 1 164 ? -2.798 11.256 18.164 1.00 66.75 164 ARG A O 1
ATOM 1300 N N . LEU A 1 165 ? -2.831 12.682 16.419 1.00 72.44 165 LEU A N 1
ATOM 1301 C CA . LEU A 1 165 ? -3.293 11.727 15.416 1.00 72.44 165 LEU A CA 1
ATOM 1302 C C . LEU A 1 165 ? -2.424 11.820 14.161 1.00 72.44 165 LEU A C 1
ATOM 1304 O O . LEU A 1 165 ? -2.192 12.910 13.645 1.00 72.44 165 LEU A O 1
ATOM 1308 N N . VAL A 1 166 ? -1.974 10.677 13.648 1.00 74.38 166 VAL A N 1
ATOM 1309 C CA . VAL A 1 166 ? -1.343 10.604 12.324 1.00 74.38 166 VAL A CA 1
ATOM 1310 C C . VAL A 1 166 ? -2.239 9.793 11.402 1.00 74.38 166 VAL A C 1
ATOM 1312 O O . VAL A 1 166 ? -2.493 8.622 11.677 1.00 74.38 166 VAL A O 1
ATOM 1315 N N . GLU A 1 167 ? -2.700 10.417 10.316 1.00 74.88 167 GLU A N 1
ATOM 1316 C CA . GLU A 1 167 ? -3.546 9.775 9.308 1.00 74.88 167 GLU A CA 1
ATOM 1317 C C . GLU A 1 167 ? -2.884 9.761 7.940 1.00 74.88 167 GLU A C 1
ATOM 1319 O O . GLU A 1 167 ? -2.633 10.816 7.360 1.00 74.88 167 GLU A O 1
ATOM 1324 N N . LEU A 1 168 ? -2.656 8.570 7.397 1.00 75.12 168 LEU A N 1
ATOM 1325 C CA . LEU A 1 168 ? -2.103 8.384 6.061 1.00 75.12 168 LEU A CA 1
ATOM 1326 C C . LEU A 1 168 ? -3.069 7.569 5.209 1.00 75.12 168 LEU A C 1
ATOM 1328 O O . LEU A 1 168 ? -3.596 6.565 5.679 1.00 75.12 168 LEU A O 1
ATOM 1332 N N . TRP A 1 169 ? -3.216 7.936 3.937 1.00 78.00 169 TRP A N 1
ATOM 1333 C CA . TRP A 1 169 ? -3.819 7.055 2.944 1.00 78.00 169 TRP A CA 1
ATOM 1334 C C . TRP A 1 169 ? -2.769 6.549 1.970 1.00 78.00 169 TRP A C 1
ATOM 1336 O O . TRP A 1 169 ? -1.960 7.323 1.448 1.00 78.00 169 TRP A O 1
ATOM 1346 N N . GLN A 1 170 ? -2.838 5.255 1.696 1.00 75.75 170 GLN A N 1
ATOM 1347 C CA . GLN A 1 170 ? -2.015 4.587 0.708 1.00 75.75 170 GLN A CA 1
ATOM 1348 C C . GLN A 1 170 ? -2.900 3.862 -0.293 1.00 75.75 170 GLN A C 1
ATOM 1350 O O . GLN A 1 170 ? -3.776 3.085 0.086 1.00 75.75 170 GLN A O 1
ATOM 1355 N N . GLU A 1 171 ? -2.649 4.120 -1.570 1.00 78.44 171 GLU A N 1
ATOM 1356 C CA . GLU A 1 171 ? -3.233 3.348 -2.658 1.00 78.44 171 GLU A CA 1
ATOM 1357 C C . GLU A 1 171 ? -2.299 2.186 -3.023 1.00 78.44 171 GLU A C 1
ATOM 1359 O O . GLU A 1 171 ? -1.081 2.361 -3.140 1.00 78.44 171 GLU A O 1
ATOM 1364 N N . VAL A 1 172 ? -2.864 0.987 -3.157 1.00 71.69 172 VAL A N 1
ATOM 1365 C CA . VAL A 1 172 ? -2.160 -0.239 -3.550 1.00 71.69 172 VAL A CA 1
ATOM 1366 C C . VAL A 1 172 ? -2.900 -0.876 -4.709 1.00 71.69 172 VAL A C 1
ATOM 1368 O O . VAL A 1 172 ? -4.086 -1.177 -4.606 1.00 71.69 172 VAL A O 1
ATOM 1371 N N . GLU A 1 173 ? -2.202 -1.106 -5.810 1.00 72.69 173 GLU A N 1
ATOM 1372 C CA . GLU A 1 173 ? -2.773 -1.820 -6.945 1.00 72.69 173 GLU A CA 1
ATOM 1373 C C . GLU A 1 173 ? -2.743 -3.337 -6.708 1.00 72.69 173 GLU A C 1
ATOM 1375 O O . GLU A 1 173 ? -1.694 -3.928 -6.451 1.00 72.69 173 GLU A O 1
ATOM 1380 N N . LEU A 1 174 ? -3.909 -3.967 -6.820 1.00 71.75 174 LEU A N 1
ATOM 1381 C CA . LEU A 1 174 ? -4.102 -5.410 -6.847 1.00 71.75 174 LEU A CA 1
ATOM 1382 C C . LEU A 1 174 ? -4.281 -5.898 -8.274 1.00 71.75 174 LEU A C 1
ATOM 1384 O O . LEU A 1 174 ? -4.987 -5.297 -9.086 1.00 71.75 174 LEU A O 1
ATOM 1388 N N . TRP A 1 175 ? -3.698 -7.052 -8.541 1.00 68.00 175 TRP A N 1
ATOM 1389 C CA . TRP A 1 175 ? -3.629 -7.679 -9.845 1.00 68.00 175 TRP A CA 1
ATOM 1390 C C . TRP A 1 175 ? -4.402 -8.982 -9.813 1.00 68.00 175 TRP A C 1
ATOM 1392 O O . TRP A 1 175 ? -4.463 -9.652 -8.787 1.00 68.00 175 TRP A O 1
ATOM 1402 N N . HIS A 1 176 ? -5.039 -9.323 -10.932 1.00 62.97 176 HIS A N 1
ATOM 1403 C CA . HIS A 1 176 ? -5.896 -10.510 -11.044 1.00 62.97 176 HIS A CA 1
ATOM 1404 C C . HIS A 1 176 ? -7.080 -10.538 -10.059 1.00 62.97 176 HIS A C 1
ATOM 1406 O O . HIS A 1 176 ? -7.755 -11.560 -9.942 1.00 62.97 176 HIS A O 1
ATOM 1412 N N . ALA A 1 177 ? -7.386 -9.404 -9.418 1.00 56.22 177 ALA A N 1
ATOM 1413 C CA . ALA A 1 177 ? -8.411 -9.270 -8.387 1.00 56.22 177 ALA A CA 1
ATOM 1414 C C . ALA A 1 177 ? -9.823 -9.629 -8.876 1.00 56.22 177 ALA A C 1
ATOM 1416 O O . ALA A 1 177 ? -10.700 -9.841 -8.053 1.00 56.22 177 ALA A O 1
ATOM 1417 N N . PHE A 1 178 ? -10.050 -9.721 -10.190 1.00 59.09 178 PHE A N 1
ATOM 1418 C CA . PHE A 1 178 ? -11.387 -9.917 -10.749 1.00 59.09 178 PHE A CA 1
ATOM 1419 C C . PHE A 1 178 ? -11.586 -11.181 -11.588 1.00 59.09 178 PHE A C 1
ATOM 1421 O O . PHE A 1 178 ? -12.678 -11.400 -12.105 1.00 59.09 178 PHE A O 1
ATOM 1428 N N . ARG A 1 179 ? -10.603 -12.090 -11.663 1.00 62.72 179 ARG A N 1
ATOM 1429 C CA . ARG A 1 179 ? -10.809 -13.413 -12.288 1.00 62.72 179 ARG A CA 1
ATOM 1430 C C . ARG A 1 179 ? -11.519 -14.377 -11.323 1.00 62.72 179 ARG A C 1
ATOM 1432 O O . ARG A 1 179 ? -10.926 -15.344 -10.865 1.00 62.72 179 ARG A O 1
ATOM 1439 N N . GLY A 1 180 ? -12.764 -14.069 -10.953 1.00 60.94 180 GLY A N 1
ATOM 1440 C CA . GLY A 1 180 ? -13.563 -14.876 -10.012 1.00 60.94 180 GLY A CA 1
ATOM 1441 C C . GLY A 1 180 ? -13.145 -14.754 -8.540 1.00 60.94 180 GLY A C 1
ATOM 1442 O O . GLY A 1 180 ? -13.630 -15.494 -7.685 1.00 60.94 180 GLY A O 1
ATOM 1443 N N . VAL A 1 181 ? -12.246 -13.819 -8.220 1.00 65.00 181 VAL A N 1
ATOM 1444 C CA . VAL A 1 181 ? -11.812 -13.552 -6.848 1.00 65.00 181 VAL A CA 1
ATOM 1445 C C . VAL A 1 181 ? -12.722 -12.479 -6.247 1.00 65.00 181 VAL A C 1
ATOM 1447 O O . VAL A 1 181 ? -12.646 -11.309 -6.587 1.00 65.00 181 VAL A O 1
ATOM 1450 N N . HIS A 1 182 ? -13.610 -12.874 -5.339 1.00 76.94 182 HIS A N 1
ATOM 1451 C CA . HIS A 1 182 ? -14.530 -11.943 -4.661 1.00 76.94 182 HIS A CA 1
ATOM 1452 C C . HIS A 1 182 ? -14.003 -11.451 -3.305 1.00 76.94 182 HIS A C 1
ATOM 1454 O O . HIS A 1 182 ? -14.630 -10.631 -2.638 1.00 76.94 182 HIS A O 1
ATOM 1460 N N . ARG A 1 183 ? -12.849 -11.966 -2.873 1.00 82.44 183 ARG A N 1
ATOM 1461 C CA . ARG A 1 183 ? -12.206 -11.613 -1.606 1.00 82.44 183 ARG A CA 1
ATOM 1462 C C . ARG A 1 183 ? -10.703 -11.850 -1.662 1.00 82.44 183 ARG A C 1
ATOM 1464 O O . ARG A 1 183 ? -10.254 -12.799 -2.299 1.00 82.44 183 ARG A O 1
ATOM 1471 N N . ILE A 1 184 ? -9.943 -11.050 -0.928 1.00 80.94 184 ILE A N 1
ATOM 1472 C CA . ILE A 1 184 ? -8.547 -11.342 -0.593 1.00 80.94 184 ILE A CA 1
ATOM 1473 C C . ILE A 1 184 ? -8.574 -12.176 0.684 1.00 80.94 184 ILE A C 1
ATOM 1475 O O . ILE A 1 184 ? -9.059 -11.714 1.716 1.00 80.94 184 ILE A O 1
ATOM 1479 N N . ALA A 1 185 ? -8.071 -13.406 0.629 1.00 84.00 185 ALA A N 1
ATOM 1480 C CA . ALA A 1 185 ? -8.067 -14.291 1.790 1.00 84.00 185 ALA A CA 1
ATOM 1481 C C . ALA A 1 185 ? -7.131 -13.770 2.884 1.00 84.00 185 ALA A C 1
ATOM 1483 O O . ALA A 1 185 ? -7.474 -13.791 4.066 1.00 84.00 185 ALA A O 1
ATOM 1484 N N . ARG A 1 186 ? -5.965 -13.262 2.475 1.00 87.38 186 ARG A N 1
ATOM 1485 C CA . ARG A 1 186 ? -4.967 -12.691 3.374 1.00 87.38 186 ARG A CA 1
ATOM 1486 C C . ARG A 1 186 ? -4.291 -11.498 2.722 1.00 87.38 186 ARG A C 1
ATOM 1488 O O . ARG A 1 186 ? -3.780 -11.618 1.613 1.00 87.38 186 ARG A O 1
ATOM 1495 N N . LEU A 1 187 ? -4.266 -10.376 3.424 1.00 85.44 187 LEU A N 1
ATOM 1496 C CA . LEU A 1 187 ? -3.477 -9.203 3.070 1.00 85.44 187 LEU A CA 1
ATOM 1497 C C . LEU A 1 187 ? -2.500 -8.953 4.213 1.00 85.44 187 LEU A C 1
ATOM 1499 O O . LEU A 1 187 ? -2.924 -8.887 5.365 1.00 85.44 187 LEU A O 1
ATOM 1503 N N . THR A 1 188 ? -1.213 -8.822 3.917 1.00 87.12 188 THR A N 1
ATOM 1504 C CA . THR A 1 188 ? -0.219 -8.395 4.901 1.00 87.12 188 THR A CA 1
ATOM 1505 C C . THR A 1 188 ? 0.533 -7.172 4.412 1.00 87.12 188 THR A C 1
ATOM 1507 O O . THR A 1 188 ? 0.720 -6.980 3.210 1.00 87.12 188 THR A O 1
ATOM 1510 N N . ALA A 1 189 ? 0.920 -6.331 5.362 1.00 86.75 189 ALA A N 1
ATOM 1511 C CA . ALA A 1 189 ? 1.746 -5.161 5.127 1.00 86.75 189 ALA A CA 1
ATOM 1512 C C . ALA A 1 189 ? 2.610 -4.898 6.359 1.00 86.75 189 ALA A C 1
ATOM 1514 O O . ALA A 1 189 ? 2.245 -5.283 7.473 1.00 86.75 189 ALA A O 1
ATOM 1515 N N . SER A 1 190 ? 3.737 -4.216 6.192 1.00 86.62 190 SER A N 1
ATOM 1516 C CA . SER A 1 190 ? 4.560 -3.788 7.317 1.00 86.62 190 SER A CA 1
ATOM 1517 C C . SER A 1 190 ? 4.915 -2.313 7.268 1.00 86.62 190 SER A C 1
ATOM 1519 O O . SER A 1 190 ? 4.951 -1.700 6.210 1.00 86.62 190 SER A O 1
ATOM 1521 N N . ILE A 1 191 ? 5.181 -1.718 8.424 1.00 84.31 191 ILE A N 1
ATOM 1522 C CA . ILE A 1 191 ? 5.791 -0.391 8.525 1.00 84.31 191 ILE A CA 1
ATOM 1523 C C . ILE A 1 191 ? 7.085 -0.553 9.299 1.00 84.31 191 ILE A C 1
ATOM 1525 O O . ILE A 1 191 ? 7.131 -1.241 10.319 1.00 84.31 191 ILE A O 1
ATOM 1529 N N . GLU A 1 192 ? 8.127 0.102 8.808 1.00 83.12 192 GLU A N 1
ATOM 1530 C CA . GLU A 1 192 ? 9.399 0.254 9.503 1.00 83.12 192 GLU A CA 1
ATOM 1531 C C . GLU A 1 192 ? 9.480 1.698 9.989 1.00 83.12 192 GLU A C 1
ATOM 1533 O O . GLU A 1 192 ? 9.754 2.595 9.186 1.00 83.12 192 GLU A O 1
ATOM 1538 N N . PRO A 1 193 ? 9.191 1.954 11.274 1.00 76.56 193 PRO A N 1
ATOM 1539 C CA . PRO A 1 193 ? 9.283 3.296 11.812 1.00 76.56 193 PRO A CA 1
ATOM 1540 C C . PRO A 1 193 ? 10.701 3.850 11.659 1.00 76.56 193 PRO A C 1
ATOM 1542 O O . PRO A 1 193 ? 11.671 3.106 11.831 1.00 76.56 193 PRO A O 1
ATOM 1545 N N . PRO A 1 194 ? 10.855 5.153 11.375 1.00 78.00 194 PRO A N 1
ATOM 1546 C CA . PRO A 1 194 ? 12.167 5.772 11.389 1.00 78.00 194 PRO A CA 1
ATOM 1547 C C . PRO A 1 194 ? 12.787 5.616 12.784 1.00 78.00 194 PRO A C 1
ATOM 1549 O O . PRO A 1 194 ? 12.072 5.721 13.786 1.00 78.00 194 PRO A O 1
ATOM 1552 N N . PRO A 1 195 ? 14.109 5.396 12.880 1.00 79.62 195 PRO A N 1
ATOM 1553 C CA . PRO A 1 195 ? 14.774 5.295 14.167 1.00 79.62 195 PRO A CA 1
ATOM 1554 C C . PRO A 1 195 ? 14.631 6.613 14.940 1.00 79.62 195 PRO A C 1
ATOM 1556 O O . PRO A 1 195 ? 14.931 7.705 14.437 1.00 79.62 195 PRO A O 1
ATOM 1559 N N . VAL A 1 196 ? 14.176 6.499 16.186 1.00 81.38 196 VAL A N 1
ATOM 1560 C CA . VAL A 1 196 ? 14.057 7.601 17.145 1.00 81.38 196 VAL A CA 1
ATOM 1561 C C . VAL A 1 196 ? 14.984 7.270 18.308 1.00 81.38 196 VAL A C 1
ATOM 1563 O O . VAL A 1 196 ? 14.905 6.184 18.881 1.00 81.38 196 VAL A O 1
ATOM 1566 N N . ALA A 1 197 ? 15.901 8.181 18.636 1.00 81.62 197 ALA A N 1
ATOM 1567 C CA . ALA A 1 197 ? 16.862 7.957 19.712 1.00 81.62 197 ALA A CA 1
ATOM 1568 C C . ALA A 1 197 ? 16.129 7.652 21.028 1.00 81.62 197 ALA A C 1
ATOM 1570 O O . ALA A 1 197 ? 15.213 8.374 21.415 1.00 81.62 197 ALA A O 1
ATOM 1571 N N . GLY A 1 198 ? 16.514 6.559 21.691 1.00 79.38 198 GLY A N 1
ATOM 1572 C CA . GLY A 1 198 ? 15.893 6.127 22.945 1.00 79.38 198 GLY A CA 1
ATOM 1573 C C . GLY A 1 198 ? 14.516 5.466 22.807 1.00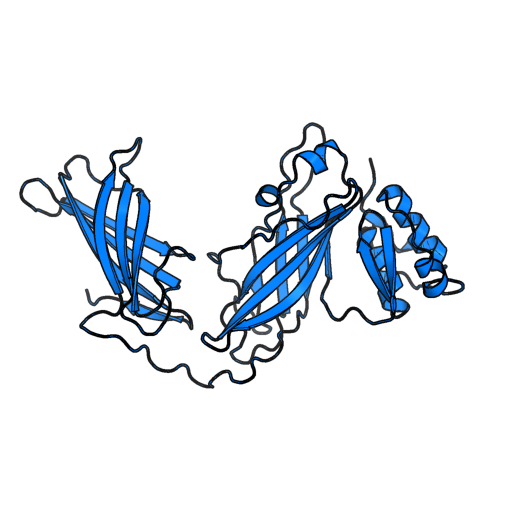 79.38 198 GLY A C 1
ATOM 1574 O O . GLY A 1 198 ? 13.932 5.115 23.828 1.00 79.38 198 GLY A O 1
ATOM 1575 N N . VAL A 1 199 ? 13.999 5.252 21.588 1.00 77.50 199 VAL A N 1
ATOM 1576 C CA . VAL A 1 199 ? 12.729 4.543 21.372 1.00 77.50 199 VAL A CA 1
ATOM 1577 C C . VAL A 1 199 ? 12.908 3.418 20.357 1.00 77.50 199 VAL A C 1
ATOM 1579 O O . VAL A 1 199 ? 13.030 3.646 19.154 1.00 77.50 199 VAL A O 1
ATOM 1582 N N . ALA A 1 200 ? 12.903 2.177 20.845 1.00 74.12 200 ALA A N 1
ATOM 1583 C CA . ALA A 1 200 ? 12.884 1.001 19.987 1.00 74.12 200 ALA A CA 1
ATOM 1584 C C . ALA A 1 200 ? 11.460 0.773 19.460 1.00 74.12 200 ALA A C 1
ATOM 1586 O O . ALA A 1 200 ? 10.554 0.443 20.225 1.00 74.12 200 ALA A O 1
ATOM 1587 N N . PHE A 1 201 ? 11.271 0.933 18.151 1.00 76.12 201 PHE A N 1
ATOM 1588 C CA . PHE A 1 201 ? 10.050 0.526 17.465 1.00 76.12 201 PHE A CA 1
ATOM 1589 C C . PHE A 1 201 ? 10.332 -0.720 16.622 1.00 76.12 201 PHE A C 1
ATOM 1591 O O . PHE A 1 201 ? 11.101 -0.626 15.663 1.00 76.12 201 PHE A O 1
ATOM 1598 N N . PRO A 1 202 ? 9.738 -1.883 16.942 1.00 80.62 202 PRO A N 1
ATOM 1599 C CA . PRO A 1 202 ? 9.837 -3.036 16.061 1.00 80.62 202 PRO A CA 1
ATOM 1600 C C . PRO A 1 202 ? 9.124 -2.749 14.735 1.00 80.62 202 PRO A C 1
ATOM 1602 O O . PRO A 1 202 ? 8.241 -1.890 14.658 1.00 80.62 202 PRO A O 1
ATOM 1605 N N . ALA A 1 203 ? 9.474 -3.510 13.696 1.00 84.38 203 ALA A N 1
ATOM 1606 C CA . ALA A 1 203 ? 8.695 -3.525 12.467 1.00 84.38 203 ALA A CA 1
ATOM 1607 C C . ALA A 1 203 ? 7.247 -3.921 12.793 1.00 84.38 203 ALA A C 1
ATOM 1609 O O . ALA A 1 203 ? 6.986 -4.975 13.376 1.00 84.38 203 ALA A O 1
ATOM 1610 N N . LEU A 1 204 ? 6.309 -3.059 12.422 1.00 88.44 204 LEU A N 1
ATOM 1611 C CA . LEU A 1 204 ? 4.890 -3.244 12.684 1.00 88.44 204 LEU A CA 1
ATOM 1612 C C . LEU A 1 204 ? 4.304 -4.055 11.540 1.00 88.44 204 LEU A C 1
ATOM 1614 O O . LEU A 1 204 ? 4.497 -3.686 10.386 1.00 88.44 204 LEU A O 1
ATOM 1618 N N . ARG A 1 205 ? 3.614 -5.156 11.840 1.00 90.56 205 ARG A N 1
ATOM 1619 C CA . ARG A 1 205 ? 3.006 -6.031 10.831 1.00 90.56 205 ARG A CA 1
ATOM 1620 C C . ARG A 1 205 ? 1.493 -6.001 10.957 1.00 90.56 205 ARG A C 1
ATOM 1622 O O . ARG A 1 205 ? 0.959 -6.284 12.022 1.00 90.56 205 ARG A O 1
ATOM 1629 N N . PHE A 1 206 ? 0.832 -5.692 9.855 1.00 90.94 206 PHE A N 1
ATOM 1630 C CA . PHE A 1 206 ? -0.614 -5.684 9.715 1.00 90.94 206 PHE A CA 1
ATOM 1631 C C . PHE A 1 206 ? -1.037 -6.924 8.941 1.00 90.94 206 PHE A C 1
ATOM 1633 O O . PHE A 1 206 ? -0.430 -7.258 7.923 1.00 90.94 206 PHE A O 1
ATOM 1640 N N . GLU A 1 207 ? -2.080 -7.593 9.418 1.00 92.88 207 GLU A N 1
ATOM 1641 C CA . GLU A 1 207 ? -2.710 -8.713 8.731 1.00 92.88 207 GLU A CA 1
ATOM 1642 C C . GLU A 1 207 ? -4.219 -8.480 8.684 1.00 92.88 207 GLU A C 1
ATOM 1644 O O . GLU A 1 207 ? -4.866 -8.348 9.722 1.00 92.88 207 GLU A O 1
ATOM 1649 N N . TRP A 1 208 ? -4.775 -8.457 7.476 1.00 91.00 208 TRP A N 1
ATOM 1650 C CA . TRP A 1 208 ? -6.212 -8.509 7.244 1.00 91.00 208 TRP A CA 1
ATOM 1651 C C . TRP A 1 208 ? -6.586 -9.872 6.676 1.00 91.00 208 TRP A C 1
ATOM 1653 O O . TRP A 1 208 ? -5.830 -10.480 5.910 1.00 91.00 208 TRP A O 1
ATOM 1663 N N . ARG A 1 209 ? -7.788 -10.327 7.022 1.00 89.19 209 ARG A N 1
ATOM 1664 C CA . ARG A 1 209 ? -8.386 -11.558 6.503 1.00 89.19 209 ARG A CA 1
ATOM 1665 C C . ARG A 1 209 ? -9.724 -11.250 5.863 1.00 89.19 209 ARG A C 1
ATOM 1667 O O . ARG A 1 209 ? -10.407 -10.329 6.303 1.00 89.19 209 ARG A O 1
ATOM 1674 N N . ASP A 1 210 ? -10.059 -12.029 4.839 1.00 87.25 210 ASP A N 1
ATOM 1675 C CA . ASP A 1 210 ? -11.345 -11.960 4.141 1.00 87.25 210 ASP A CA 1
ATOM 1676 C C . ASP A 1 210 ? -11.718 -10.538 3.687 1.00 87.25 210 ASP A C 1
ATOM 1678 O O . ASP A 1 210 ? -12.844 -10.081 3.872 1.00 87.25 210 ASP A O 1
ATOM 1682 N N . VAL A 1 211 ? -10.766 -9.816 3.084 1.00 85.88 211 VAL A N 1
ATOM 1683 C CA . VAL A 1 211 ? -11.021 -8.459 2.584 1.00 85.88 211 VAL A CA 1
ATOM 1684 C C . VAL A 1 211 ? -11.964 -8.546 1.384 1.00 85.88 211 VAL A C 1
ATOM 1686 O O . VAL A 1 211 ? -11.578 -9.138 0.371 1.00 85.88 211 VAL A O 1
ATOM 1689 N N . PRO A 1 212 ? -13.182 -7.980 1.453 1.00 83.94 212 PRO A N 1
ATOM 1690 C CA . PRO A 1 212 ? -14.140 -8.096 0.365 1.00 83.94 212 PRO A CA 1
ATOM 1691 C C . PRO A 1 212 ? -13.659 -7.306 -0.854 1.00 83.94 212 PRO A C 1
ATOM 1693 O O . PRO A 1 212 ? -13.264 -6.144 -0.748 1.00 83.94 212 PRO A O 1
ATOM 1696 N N . LEU A 1 213 ? -13.726 -7.929 -2.030 1.00 77.50 213 LEU A N 1
ATOM 1697 C CA . LEU A 1 213 ? -13.546 -7.250 -3.307 1.00 77.50 213 LEU A CA 1
ATOM 1698 C C . LEU A 1 213 ? -14.936 -7.030 -3.896 1.00 77.50 213 LEU A C 1
ATOM 1700 O O . LEU A 1 213 ? -15.652 -7.990 -4.186 1.00 77.50 213 LEU A O 1
ATOM 1704 N N . LYS A 1 214 ? -15.344 -5.768 -4.065 1.00 72.44 214 LYS A N 1
ATOM 1705 C CA . LYS A 1 214 ? -16.594 -5.472 -4.775 1.00 72.44 214 LYS A CA 1
ATOM 1706 C C . LYS A 1 214 ? -16.466 -6.028 -6.195 1.00 72.44 214 LYS A C 1
ATOM 1708 O O . LYS A 1 214 ? -15.501 -5.658 -6.859 1.00 72.44 214 LYS A O 1
ATOM 1713 N N . PRO A 1 215 ? -17.375 -6.903 -6.660 1.00 61.56 215 PRO A N 1
ATOM 1714 C CA . PRO A 1 215 ? -17.276 -7.460 -8.001 1.00 61.56 215 PRO A CA 1
ATOM 1715 C C . PRO A 1 215 ? -17.251 -6.323 -9.025 1.00 61.56 215 PRO A C 1
ATOM 1717 O O . PRO A 1 215 ? -18.093 -5.425 -8.979 1.00 61.56 215 PRO A O 1
ATOM 1720 N N . ALA A 1 216 ? -16.267 -6.350 -9.925 1.00 61.03 216 ALA A N 1
ATOM 1721 C CA . ALA A 1 216 ? -16.248 -5.442 -11.060 1.00 61.03 216 ALA A CA 1
ATOM 1722 C C . ALA A 1 216 ? -17.478 -5.746 -11.939 1.00 61.03 216 ALA A C 1
ATOM 1724 O O . ALA A 1 216 ? -17.715 -6.922 -12.238 1.00 61.03 216 ALA A O 1
ATOM 1725 N N . PRO A 1 217 ? -18.269 -4.734 -12.337 1.00 57.56 217 PRO A N 1
ATOM 1726 C CA . PRO A 1 217 ? -19.555 -4.925 -13.010 1.00 57.56 217 PRO A CA 1
ATOM 1727 C C . PRO A 1 217 ? -19.468 -5.751 -14.302 1.00 57.56 217 PRO A C 1
ATOM 1729 O O . PRO A 1 217 ? -20.456 -6.369 -14.689 1.00 57.56 217 PRO A O 1
ATOM 1732 N N . THR A 1 218 ? -18.299 -5.824 -14.944 1.00 58.69 218 THR A N 1
ATOM 1733 C CA . THR A 1 218 ? -18.079 -6.613 -16.162 1.00 58.69 218 THR A CA 1
ATOM 1734 C C . THR A 1 218 ? -16.619 -7.054 -16.263 1.00 58.69 218 THR A C 1
ATOM 1736 O O . THR A 1 218 ? -15.820 -6.404 -16.935 1.00 58.69 218 THR A O 1
ATOM 1739 N N . THR A 1 219 ? -16.237 -8.155 -15.612 1.00 53.75 219 THR A N 1
ATOM 1740 C CA . THR A 1 219 ? -14.946 -8.782 -15.946 1.00 53.75 219 THR A CA 1
ATOM 1741 C C . THR A 1 219 ? -15.179 -9.748 -17.099 1.00 53.75 219 THR A C 1
ATOM 1743 O O . THR A 1 219 ? -15.914 -10.718 -16.909 1.00 53.75 219 THR A O 1
ATOM 1746 N N . PRO A 1 220 ? -14.629 -9.502 -18.300 1.00 56.66 220 PRO A N 1
ATOM 1747 C CA . PRO A 1 220 ? -14.806 -10.428 -19.407 1.00 56.66 220 PRO A CA 1
ATOM 1748 C C . PRO A 1 220 ? -14.175 -11.780 -19.054 1.00 56.66 220 PRO A C 1
ATOM 1750 O O . PRO A 1 220 ? -13.057 -11.847 -18.546 1.00 56.66 220 PRO A O 1
ATOM 1753 N N . GLU A 1 221 ? -14.902 -12.860 -19.341 1.00 59.97 221 GLU A N 1
ATOM 1754 C CA . GLU A 1 221 ? -14.512 -14.248 -19.041 1.00 59.97 221 GLU A CA 1
ATOM 1755 C C . GLU A 1 221 ? -13.189 -14.648 -19.728 1.00 59.97 221 GLU A C 1
ATOM 1757 O O . GLU A 1 221 ? -12.464 -15.530 -19.267 1.00 59.97 221 GLU A O 1
ATOM 1762 N N . ARG A 1 222 ? -12.836 -13.950 -20.818 1.00 61.91 222 ARG A N 1
ATOM 1763 C CA . ARG A 1 222 ? -11.533 -14.016 -21.485 1.00 61.91 222 ARG A CA 1
ATOM 1764 C C . ARG A 1 222 ? -11.019 -12.617 -21.782 1.00 61.91 222 ARG A C 1
ATOM 1766 O O . ARG A 1 222 ? -11.753 -11.775 -22.294 1.00 61.91 222 ARG A O 1
ATOM 1773 N N . GLU A 1 223 ? -9.735 -12.390 -21.520 1.00 66.38 223 GLU A N 1
ATOM 1774 C CA . GLU A 1 223 ? -9.088 -11.163 -21.971 1.00 66.38 223 GLU A CA 1
ATOM 1775 C C . GLU A 1 223 ? -8.992 -11.147 -23.500 1.00 66.38 223 GLU A C 1
ATOM 1777 O O . GLU A 1 223 ? -8.610 -12.160 -24.098 1.00 66.38 223 GLU A O 1
ATOM 1782 N N . PRO A 1 224 ? -9.293 -10.011 -24.151 1.00 73.62 224 PRO A N 1
ATOM 1783 C CA . PRO A 1 224 ? -9.056 -9.882 -25.577 1.00 73.62 224 PRO A CA 1
ATOM 1784 C C . PRO A 1 224 ? -7.557 -10.062 -25.877 1.00 73.62 224 PRO A C 1
ATOM 1786 O O . PRO A 1 224 ? -6.714 -9.741 -25.028 1.00 73.62 224 PRO A O 1
ATOM 1789 N N . PRO A 1 225 ? -7.195 -10.566 -27.068 1.00 82.75 225 PRO A N 1
ATOM 1790 C CA . PRO A 1 225 ? -5.800 -10.638 -27.482 1.00 82.75 225 PRO A CA 1
ATOM 1791 C C . PRO A 1 225 ? -5.169 -9.240 -27.499 1.00 82.75 225 PRO A C 1
ATOM 1793 O O . PRO A 1 225 ? -5.851 -8.237 -27.704 1.00 82.75 225 PRO A O 1
ATOM 1796 N N . LEU A 1 226 ? -3.856 -9.171 -27.272 1.00 87.44 226 LEU A N 1
ATOM 1797 C CA . LEU A 1 226 ? -3.105 -7.918 -27.338 1.00 87.44 226 LEU A CA 1
ATOM 1798 C C . LEU A 1 226 ? -3.133 -7.367 -28.771 1.00 87.44 226 LEU A C 1
ATOM 1800 O O . LEU A 1 226 ? -2.720 -8.067 -29.697 1.00 87.44 226 LEU A O 1
ATOM 1804 N N . VAL A 1 227 ? -3.556 -6.114 -28.954 1.00 91.06 227 VAL A N 1
ATOM 1805 C CA . VAL A 1 227 ? -3.589 -5.469 -30.275 1.00 91.06 227 VAL A CA 1
ATOM 1806 C C . VAL A 1 227 ? -2.492 -4.419 -30.356 1.00 91.06 227 VAL A C 1
ATOM 1808 O O . VAL A 1 227 ? -2.439 -3.494 -29.548 1.00 91.06 227 VAL A O 1
ATOM 1811 N N . PHE A 1 228 ? -1.621 -4.527 -31.355 1.00 92.25 228 PHE A N 1
ATOM 1812 C CA . PHE A 1 228 ? -0.539 -3.572 -31.581 1.00 92.25 228 PHE A CA 1
ATOM 1813 C C . PHE A 1 228 ? -0.219 -3.422 -33.067 1.00 92.25 228 PHE A C 1
ATOM 1815 O O . PHE A 1 228 ? -0.453 -4.326 -33.866 1.00 92.25 228 PHE A O 1
ATOM 1822 N N . GLY A 1 229 ? 0.315 -2.258 -33.434 1.00 81.62 229 GLY A N 1
ATOM 1823 C CA . GLY A 1 229 ? 0.789 -1.988 -34.790 1.00 81.62 229 GLY A CA 1
ATOM 1824 C C . GLY A 1 229 ? 2.259 -2.371 -34.989 1.00 81.62 229 GLY A C 1
ATOM 1825 O O . GLY A 1 229 ? 3.094 -2.155 -34.109 1.00 81.62 229 GLY A O 1
ATOM 1826 N N . GLY A 1 230 ? 2.593 -2.863 -36.183 1.00 86.56 230 GLY A N 1
ATOM 1827 C CA . GLY A 1 230 ? 3.968 -3.171 -36.590 1.00 86.56 230 GLY A CA 1
ATOM 1828 C C . GLY A 1 230 ? 4.508 -4.501 -36.048 1.00 86.56 230 GLY A C 1
ATOM 1829 O O . GLY A 1 230 ? 3.762 -5.342 -35.563 1.00 86.56 230 GLY A O 1
ATOM 1830 N N . GLY A 1 231 ? 5.827 -4.701 -36.152 1.00 89.81 231 GLY A N 1
ATOM 1831 C CA . GLY A 1 231 ? 6.473 -5.983 -35.822 1.00 89.81 231 GLY A CA 1
ATOM 1832 C C . GLY A 1 231 ? 6.694 -6.259 -34.329 1.00 89.81 231 GLY A C 1
ATOM 1833 O O . GLY A 1 231 ? 7.090 -7.363 -33.970 1.00 89.81 231 GLY A O 1
ATOM 1834 N N . ALA A 1 232 ? 6.472 -5.274 -33.454 1.00 94.62 232 ALA A N 1
ATOM 1835 C CA . ALA A 1 232 ? 6.642 -5.423 -32.011 1.00 94.62 232 ALA A CA 1
ATOM 1836 C C . ALA A 1 232 ? 5.682 -4.495 -31.247 1.00 94.62 232 ALA A C 1
ATOM 1838 O O . ALA A 1 232 ? 5.497 -3.347 -31.664 1.00 94.62 232 ALA A O 1
ATOM 1839 N N . PRO A 1 233 ? 5.121 -4.940 -30.109 1.00 96.56 233 PRO A N 1
ATOM 1840 C CA . PRO A 1 233 ? 4.214 -4.136 -29.298 1.00 96.56 233 PRO A CA 1
ATOM 1841 C C . PRO A 1 233 ? 4.938 -3.077 -28.458 1.00 96.56 233 PRO A C 1
ATOM 1843 O O . PRO A 1 233 ? 4.297 -2.166 -27.942 1.00 96.56 233 PRO A O 1
ATOM 1846 N N . VAL A 1 234 ? 6.263 -3.181 -28.311 1.00 97.25 234 VAL A N 1
ATOM 1847 C CA . VAL A 1 234 ? 7.088 -2.226 -27.565 1.00 97.25 234 VAL A CA 1
ATOM 1848 C C . VAL A 1 234 ? 8.386 -1.980 -28.306 1.00 97.25 234 VAL A C 1
ATOM 1850 O O . VAL A 1 234 ? 9.027 -2.928 -28.756 1.00 97.25 234 VAL A O 1
ATOM 1853 N N . LEU A 1 235 ? 8.806 -0.720 -28.365 1.00 97.06 235 LEU A N 1
ATOM 1854 C CA . LEU A 1 235 ? 10.165 -0.349 -28.742 1.00 97.06 235 LEU A CA 1
ATOM 1855 C C . LEU A 1 235 ? 10.869 0.354 -27.585 1.00 97.06 235 LEU A C 1
ATOM 1857 O O . LEU A 1 235 ? 10.242 1.058 -26.798 1.00 97.06 235 LEU A O 1
ATOM 1861 N N . ALA A 1 236 ? 12.188 0.198 -27.528 1.00 97.38 236 ALA A N 1
ATOM 1862 C CA . ALA A 1 236 ? 13.058 1.005 -26.686 1.00 97.38 236 ALA A CA 1
ATOM 1863 C C . ALA A 1 236 ? 14.176 1.590 -27.552 1.00 97.38 236 ALA A C 1
ATOM 1865 O O . ALA A 1 236 ? 14.704 0.897 -28.422 1.00 97.38 236 ALA A O 1
ATOM 1866 N N . ARG A 1 237 ? 14.517 2.858 -27.326 1.00 97.44 237 ARG A N 1
ATOM 1867 C CA . ARG A 1 237 ? 15.588 3.584 -28.018 1.00 97.44 237 ARG A CA 1
ATOM 1868 C C . ARG A 1 237 ? 16.457 4.313 -27.012 1.00 97.44 237 ARG A C 1
ATOM 1870 O O . ARG A 1 237 ? 15.975 4.739 -25.966 1.00 97.44 237 ARG A O 1
ATOM 1877 N N . LEU A 1 238 ? 17.740 4.458 -27.321 1.00 97.12 238 LEU A N 1
ATOM 1878 C CA . LEU A 1 238 ? 18.654 5.176 -26.447 1.00 97.12 238 LEU A CA 1
ATOM 1879 C C . LEU A 1 238 ? 18.447 6.663 -26.705 1.00 97.12 238 LEU A C 1
ATOM 1881 O O . LEU A 1 238 ? 18.495 7.094 -27.853 1.00 97.12 238 LEU A O 1
ATOM 1885 N N . TYR A 1 239 ? 18.203 7.425 -25.644 1.00 94.88 239 TYR A N 1
ATOM 1886 C CA . TYR A 1 239 ? 18.073 8.874 -25.730 1.00 94.88 239 TYR A CA 1
ATOM 1887 C C . TYR A 1 239 ? 19.408 9.557 -25.425 1.00 94.88 239 TYR A C 1
ATOM 1889 O O . TYR A 1 239 ? 19.877 10.378 -26.204 1.00 94.88 239 TYR A O 1
ATOM 1897 N N . SER A 1 240 ? 20.041 9.207 -24.302 1.00 96.25 240 SER A N 1
ATOM 1898 C CA . SER A 1 240 ? 21.349 9.750 -23.918 1.00 96.25 240 SER A CA 1
ATOM 1899 C C . SER A 1 240 ? 22.061 8.843 -22.917 1.00 96.25 240 SER A C 1
ATOM 1901 O O . SER A 1 240 ? 21.403 8.154 -22.136 1.00 96.25 240 SER A O 1
ATOM 1903 N N . VAL A 1 241 ? 23.391 8.913 -22.871 1.00 96.25 241 VAL A N 1
ATOM 1904 C CA . VAL A 1 241 ? 24.207 8.376 -21.770 1.00 96.25 241 VAL A CA 1
ATOM 1905 C C . VAL A 1 241 ? 24.744 9.552 -20.961 1.00 96.25 241 VAL A C 1
ATOM 1907 O O . VAL A 1 241 ? 25.200 10.539 -21.532 1.00 96.25 241 VAL A O 1
ATOM 1910 N N . ILE A 1 242 ? 24.624 9.467 -19.642 1.00 95.56 242 ILE A N 1
ATOM 1911 C CA . ILE A 1 242 ? 25.093 10.463 -18.684 1.00 95.56 242 ILE A CA 1
ATOM 1912 C C . ILE A 1 242 ? 26.261 9.829 -17.937 1.00 95.56 242 ILE A C 1
ATOM 1914 O O . ILE A 1 242 ? 26.024 8.849 -17.225 1.00 95.56 242 ILE A O 1
ATOM 1918 N N . PRO A 1 243 ? 27.483 10.360 -18.092 1.00 93.69 243 PRO A N 1
ATOM 1919 C CA . PRO A 1 243 ? 28.607 9.948 -17.268 1.00 93.69 243 PRO A CA 1
ATOM 1920 C C . PRO A 1 243 ? 28.284 10.184 -15.793 1.00 93.69 243 PRO A C 1
ATOM 1922 O O . PRO A 1 243 ? 27.868 11.284 -15.425 1.00 93.69 243 PRO A O 1
ATOM 1925 N N . ASP A 1 244 ? 28.423 9.156 -14.962 1.00 89.38 244 ASP A N 1
ATOM 1926 C CA . ASP A 1 244 ? 28.160 9.239 -13.523 1.00 89.38 244 ASP A CA 1
ATOM 1927 C C . ASP A 1 244 ? 29.095 8.286 -12.766 1.00 89.38 244 ASP A C 1
ATOM 1929 O O . ASP A 1 244 ? 29.563 7.289 -13.312 1.00 89.38 244 ASP A O 1
ATOM 1933 N N . THR A 1 245 ? 29.404 8.608 -11.511 1.00 82.94 245 THR A N 1
ATOM 1934 C CA . THR A 1 245 ? 30.311 7.808 -10.675 1.00 82.94 245 THR A CA 1
ATOM 1935 C C . THR A 1 245 ? 29.491 7.005 -9.663 1.00 82.94 245 THR A C 1
ATOM 1937 O O . THR A 1 245 ? 28.677 7.594 -8.952 1.00 82.94 245 THR A O 1
ATOM 1940 N N . PRO A 1 246 ? 29.686 5.681 -9.527 1.00 89.06 246 PRO A N 1
ATOM 1941 C CA . PRO A 1 246 ? 30.699 4.846 -10.185 1.00 89.06 246 PRO A CA 1
ATOM 1942 C C . PRO A 1 246 ? 30.298 4.293 -11.563 1.00 89.06 246 PRO A C 1
ATOM 1944 O O . PRO A 1 246 ? 31.112 3.629 -12.197 1.00 89.06 246 PRO A O 1
ATOM 1947 N N . HIS A 1 247 ? 29.063 4.515 -12.018 1.00 93.44 247 HIS A N 1
ATOM 1948 C CA . HIS A 1 247 ? 28.555 3.930 -13.259 1.00 93.44 247 HIS A CA 1
ATOM 1949 C C . HIS A 1 247 ? 27.730 4.927 -14.063 1.00 93.44 247 HIS A C 1
ATOM 1951 O O . HIS A 1 247 ? 26.824 5.564 -13.520 1.00 93.44 247 HIS A O 1
ATOM 1957 N N . ASP A 1 248 ? 27.964 4.955 -15.375 1.00 95.69 248 ASP A N 1
ATOM 1958 C CA . ASP A 1 248 ? 27.156 5.708 -16.329 1.00 95.69 248 ASP A CA 1
ATOM 1959 C C . ASP A 1 248 ? 25.667 5.360 -16.226 1.00 95.69 248 ASP A C 1
ATOM 1961 O O . ASP A 1 248 ? 25.265 4.224 -15.948 1.00 95.69 248 ASP A O 1
ATOM 1965 N N . ARG A 1 249 ? 24.820 6.340 -16.544 1.00 96.44 249 ARG A N 1
ATOM 1966 C CA . ARG A 1 249 ? 23.366 6.168 -16.589 1.00 96.44 249 ARG A CA 1
ATOM 1967 C C . ARG A 1 249 ? 22.820 6.383 -17.986 1.00 96.44 249 ARG A C 1
ATOM 1969 O O . ARG A 1 249 ? 23.090 7.392 -18.630 1.00 96.44 249 ARG A O 1
ATOM 1976 N N . ALA A 1 250 ? 21.951 5.486 -18.428 1.00 96.56 250 ALA A N 1
ATOM 1977 C CA . ALA A 1 250 ? 21.180 5.655 -19.645 1.00 96.56 250 ALA A CA 1
ATOM 1978 C C . ALA A 1 250 ? 19.844 6.363 -19.373 1.00 96.56 250 ALA A C 1
ATOM 1980 O O . ALA A 1 250 ? 19.118 6.079 -18.412 1.00 96.56 250 ALA A O 1
ATOM 1981 N N . ARG A 1 251 ? 19.490 7.270 -20.283 1.00 96.56 251 ARG A N 1
ATOM 1982 C CA . ARG A 1 251 ? 18.109 7.671 -20.542 1.00 96.56 251 ARG A CA 1
ATOM 1983 C C . ARG A 1 251 ? 17.658 6.974 -21.814 1.00 96.56 251 ARG A C 1
ATOM 1985 O O . ARG A 1 251 ? 18.353 7.023 -22.829 1.00 96.56 251 ARG A O 1
ATOM 1992 N N . ILE A 1 252 ? 16.499 6.343 -21.759 1.00 97.19 252 ILE A N 1
ATOM 1993 C CA . ILE A 1 252 ? 15.895 5.639 -22.884 1.00 97.19 252 ILE A CA 1
ATOM 1994 C C . ILE A 1 252 ? 14.530 6.236 -23.191 1.00 97.19 252 ILE A C 1
ATOM 1996 O O . ILE A 1 252 ? 13.890 6.852 -22.345 1.00 97.19 252 ILE A O 1
ATOM 2000 N N . GLU A 1 253 ? 14.067 6.036 -24.407 1.00 97.69 253 GLU A N 1
ATOM 2001 C CA . GLU A 1 253 ? 12.703 6.307 -24.814 1.00 97.69 253 GLU A CA 1
ATOM 2002 C C . GLU A 1 253 ? 12.011 4.972 -25.063 1.00 97.69 253 GLU A C 1
ATOM 2004 O O . GLU A 1 253 ? 12.530 4.135 -25.801 1.00 97.69 253 GLU A O 1
ATOM 2009 N N . VAL A 1 254 ? 10.870 4.755 -24.416 1.00 97.62 254 VAL A N 1
ATOM 2010 C CA . VAL A 1 254 ? 10.051 3.557 -24.595 1.00 97.62 254 VAL A CA 1
ATOM 2011 C C . VAL A 1 254 ? 8.757 3.961 -25.283 1.00 97.62 254 VAL A C 1
ATOM 2013 O O . VAL A 1 254 ? 8.085 4.896 -24.853 1.00 97.62 254 VAL A O 1
ATOM 2016 N N . GLU A 1 255 ? 8.411 3.249 -26.349 1.00 97.38 255 GLU A N 1
ATOM 2017 C CA . GLU A 1 255 ? 7.170 3.405 -27.106 1.00 97.38 255 GLU A CA 1
ATOM 2018 C C . GLU A 1 255 ? 6.304 2.169 -26.860 1.00 97.38 255 GLU A C 1
ATOM 2020 O O . GLU A 1 255 ? 6.710 1.050 -27.184 1.00 97.38 255 GLU A O 1
ATOM 2025 N N . ASN A 1 256 ? 5.114 2.362 -26.293 1.00 96.75 256 ASN A N 1
ATOM 2026 C CA . ASN A 1 256 ? 4.109 1.315 -26.173 1.00 96.75 256 ASN A CA 1
ATOM 2027 C C . ASN A 1 256 ? 3.168 1.383 -27.374 1.00 96.75 256 ASN A C 1
ATOM 2029 O O . ASN A 1 256 ? 2.343 2.287 -27.467 1.00 96.75 256 ASN A O 1
ATOM 2033 N N . ARG A 1 257 ? 3.275 0.416 -28.280 1.00 96.94 257 ARG A N 1
ATOM 2034 C CA . ARG A 1 257 ? 2.431 0.307 -29.480 1.00 96.94 257 ARG A CA 1
ATOM 2035 C C . ARG A 1 257 ? 1.180 -0.521 -29.255 1.00 96.94 257 ARG A C 1
ATOM 2037 O O . ARG A 1 257 ? 0.331 -0.581 -30.144 1.00 96.94 257 ARG A O 1
ATOM 2044 N N . ALA A 1 258 ? 1.075 -1.171 -28.101 1.00 95.31 258 ALA A N 1
ATOM 2045 C CA . ALA A 1 258 ? -0.104 -1.925 -27.749 1.00 95.31 258 ALA A CA 1
ATOM 2046 C C . ALA A 1 258 ? -1.248 -1.015 -27.307 1.00 95.31 258 ALA A C 1
ATOM 2048 O O . ALA A 1 258 ? -1.069 0.109 -26.831 1.00 95.31 258 ALA A O 1
ATOM 2049 N N . ASP A 1 259 ? -2.453 -1.551 -27.432 1.00 91.69 259 ASP A N 1
ATOM 2050 C CA . ASP A 1 259 ? -3.678 -1.029 -26.841 1.00 91.69 259 ASP A CA 1
ATOM 2051 C C . ASP A 1 259 ? -3.739 -1.207 -25.316 1.00 91.69 259 ASP A C 1
ATOM 2053 O O . ASP A 1 259 ? -4.681 -0.733 -24.678 1.00 91.69 259 ASP A O 1
ATOM 2057 N N . ARG A 1 260 ? -2.711 -1.828 -24.725 1.00 89.12 260 ARG A N 1
ATOM 2058 C CA . ARG A 1 260 ? -2.651 -2.187 -23.313 1.00 89.12 260 ARG A CA 1
ATOM 2059 C C . ARG A 1 260 ? -1.472 -1.538 -22.584 1.00 89.12 260 ARG A C 1
ATOM 2061 O O . ARG A 1 260 ? -0.392 -1.439 -23.166 1.00 89.12 260 ARG A O 1
ATOM 2068 N N . PRO A 1 261 ? -1.629 -1.088 -21.323 1.00 87.81 261 PRO A N 1
ATOM 2069 C CA . PRO A 1 261 ? -0.534 -0.469 -20.596 1.00 87.81 261 PRO A CA 1
ATOM 2070 C C . PRO A 1 261 ? 0.542 -1.503 -20.270 1.00 87.81 261 PRO A C 1
ATOM 2072 O O . PRO A 1 261 ? 0.256 -2.692 -20.094 1.00 87.81 261 PRO A O 1
ATOM 2075 N N . LEU A 1 262 ? 1.785 -1.038 -20.197 1.00 90.06 262 LEU A N 1
ATOM 2076 C CA . LEU A 1 262 ? 2.923 -1.876 -19.849 1.00 90.06 262 LEU A CA 1
ATOM 2077 C C . LEU A 1 262 ? 3.046 -2.008 -18.336 1.00 90.06 262 LEU A C 1
ATOM 2079 O O . LEU A 1 262 ? 3.024 -1.014 -17.619 1.00 90.06 262 LEU A O 1
ATOM 2083 N N . ARG A 1 263 ? 3.249 -3.240 -17.872 1.00 83.38 263 ARG A N 1
ATOM 2084 C CA . ARG A 1 263 ? 3.682 -3.549 -16.506 1.00 83.38 263 ARG A CA 1
ATOM 2085 C C . ARG A 1 263 ? 5.198 -3.525 -16.414 1.00 83.38 263 ARG A C 1
ATOM 2087 O O . ARG A 1 263 ? 5.768 -2.964 -15.482 1.00 83.38 263 ARG A O 1
ATOM 2094 N N . ARG A 1 264 ? 5.847 -4.208 -17.359 1.00 91.50 264 ARG A N 1
ATOM 2095 C CA . ARG A 1 264 ? 7.301 -4.345 -17.404 1.00 91.50 264 ARG A CA 1
ATOM 2096 C C . ARG A 1 264 ? 7.780 -4.327 -18.835 1.00 91.50 264 ARG A C 1
ATOM 2098 O O . ARG A 1 264 ? 7.138 -4.894 -19.715 1.00 91.50 264 ARG A O 1
ATOM 2105 N N . VAL A 1 265 ? 8.953 -3.756 -19.036 1.00 96.06 265 VAL A N 1
ATOM 2106 C CA . VAL A 1 265 ? 9.705 -3.885 -20.276 1.00 96.06 265 VAL A CA 1
ATOM 2107 C C . VAL A 1 265 ? 11.069 -4.425 -19.919 1.00 96.06 265 VAL A C 1
ATOM 2109 O O . VAL A 1 265 ? 11.773 -3.859 -19.087 1.00 96.06 265 VAL A O 1
ATOM 2112 N N . ARG A 1 266 ? 11.448 -5.531 -20.548 1.00 97.31 266 ARG A N 1
ATOM 2113 C CA . ARG A 1 266 ? 12.826 -5.990 -20.531 1.00 97.31 266 ARG A CA 1
ATOM 2114 C C . ARG A 1 266 ? 13.550 -5.317 -21.681 1.00 97.31 266 ARG A C 1
ATOM 2116 O O . ARG A 1 266 ? 13.188 -5.513 -22.844 1.00 97.31 266 ARG A O 1
ATOM 2123 N N . VAL A 1 267 ? 14.549 -4.517 -21.343 1.00 97.44 267 VAL A N 1
ATOM 2124 C CA . VAL A 1 267 ? 15.415 -3.852 -22.311 1.00 97.44 267 VAL A CA 1
ATOM 2125 C C . VAL A 1 267 ? 16.780 -4.512 -22.294 1.00 97.44 267 VAL A C 1
ATOM 2127 O O . VAL A 1 267 ? 17.274 -4.889 -21.234 1.00 97.44 267 VAL A O 1
ATOM 2130 N N . ARG A 1 268 ? 17.387 -4.656 -23.466 1.00 97.94 268 ARG A N 1
ATOM 2131 C CA . ARG A 1 268 ? 18.765 -5.113 -23.608 1.00 97.94 268 ARG A CA 1
ATOM 2132 C C . ARG A 1 268 ? 19.630 -3.936 -24.009 1.00 97.94 268 ARG A C 1
ATOM 2134 O O . ARG A 1 268 ? 19.365 -3.313 -25.035 1.00 97.94 268 ARG A O 1
ATOM 2141 N N . PHE A 1 269 ? 20.663 -3.665 -23.228 1.00 98.12 269 PHE A N 1
ATOM 2142 C CA . PHE A 1 269 ? 21.756 -2.785 -23.605 1.00 98.12 269 PHE A CA 1
ATOM 2143 C C . PHE A 1 269 ? 22.837 -3.622 -24.281 1.00 98.12 269 PHE A C 1
ATOM 2145 O O . PHE A 1 269 ? 23.269 -4.641 -23.753 1.00 98.12 269 PHE A O 1
ATOM 2152 N N . THR A 1 270 ? 23.247 -3.220 -25.476 1.00 98.25 270 THR A N 1
ATOM 2153 C CA . THR A 1 270 ? 24.371 -3.808 -26.210 1.00 98.25 270 THR A CA 1
ATOM 2154 C C . THR A 1 270 ? 25.480 -2.774 -26.269 1.00 98.25 270 THR A C 1
ATOM 2156 O O . THR A 1 270 ? 25.253 -1.656 -26.737 1.00 98.25 270 THR A O 1
ATOM 2159 N N . TYR A 1 271 ? 26.661 -3.140 -25.793 1.00 98.12 271 TYR A N 1
ATOM 2160 C CA . TYR A 1 271 ? 27.834 -2.280 -25.750 1.00 98.12 271 TYR A CA 1
ATOM 2161 C C . TYR A 1 271 ? 28.704 -2.540 -26.969 1.00 98.12 271 TYR A C 1
ATOM 2163 O O . TYR A 1 271 ? 28.990 -3.696 -27.289 1.00 98.12 271 TYR A O 1
ATOM 2171 N N . LEU A 1 272 ? 29.102 -1.470 -27.648 1.00 97.94 272 LEU A N 1
ATOM 2172 C CA . LEU A 1 272 ? 29.878 -1.526 -28.878 1.00 97.94 272 LEU A CA 1
ATOM 2173 C C . LEU A 1 272 ? 31.188 -0.755 -28.708 1.00 97.94 272 LEU A C 1
ATOM 2175 O O . LEU A 1 272 ? 31.183 0.318 -28.104 1.00 97.94 272 LEU A O 1
ATOM 2179 N N . ASP A 1 273 ? 32.277 -1.267 -29.274 1.00 97.75 273 ASP A N 1
ATOM 2180 C CA . ASP A 1 273 ? 33.544 -0.531 -29.385 1.00 97.75 273 ASP A CA 1
ATOM 2181 C C . ASP A 1 273 ? 33.515 0.523 -30.515 1.00 97.75 273 ASP A C 1
ATOM 2183 O O . ASP A 1 273 ? 32.525 0.671 -31.247 1.00 97.75 273 ASP A O 1
ATOM 2187 N N . ALA A 1 274 ? 34.623 1.248 -30.692 1.00 96.50 274 ALA A N 1
ATOM 2188 C CA . ALA A 1 274 ? 34.813 2.241 -31.748 1.00 96.50 274 ALA A CA 1
ATOM 2189 C C . ALA A 1 274 ? 34.536 1.691 -33.153 1.00 96.50 274 ALA A C 1
ATOM 2191 O O . ALA A 1 274 ? 34.044 2.430 -34.012 1.00 96.50 274 ALA A O 1
ATOM 2192 N N . THR A 1 275 ? 34.811 0.404 -33.386 1.00 97.00 275 THR A N 1
ATOM 2193 C CA . THR A 1 275 ? 34.620 -0.278 -34.675 1.00 97.00 275 THR A CA 1
ATOM 2194 C C . THR A 1 275 ? 33.190 -0.784 -34.880 1.00 97.00 275 THR A C 1
ATOM 2196 O O . THR A 1 275 ? 32.838 -1.214 -35.977 1.00 97.00 275 THR A O 1
ATOM 2199 N N . GLY A 1 276 ? 32.344 -0.701 -33.849 1.00 96.44 276 GLY A N 1
ATOM 2200 C CA . GLY A 1 276 ? 30.970 -1.190 -33.862 1.00 96.44 276 GLY A CA 1
ATOM 2201 C C . GLY A 1 276 ? 30.829 -2.671 -33.507 1.00 96.44 276 GLY A C 1
ATOM 2202 O O . GLY A 1 276 ? 29.743 -3.225 -33.686 1.00 96.44 276 GLY A O 1
ATOM 2203 N N . ARG A 1 277 ? 31.883 -3.329 -33.007 1.00 97.75 277 ARG A N 1
ATOM 2204 C CA . ARG A 1 277 ? 31.803 -4.720 -32.540 1.00 97.75 277 ARG A CA 1
ATOM 2205 C C . ARG A 1 277 ? 31.187 -4.778 -31.154 1.00 97.75 277 ARG A C 1
ATOM 2207 O O . ARG A 1 277 ? 31.442 -3.921 -30.315 1.00 97.75 277 ARG A O 1
ATOM 2214 N N . VAL A 1 278 ? 30.392 -5.817 -30.911 1.00 97.88 278 VAL A N 1
ATOM 2215 C CA . VAL A 1 278 ? 29.790 -6.066 -29.599 1.00 97.88 278 VAL A CA 1
ATOM 2216 C C . VAL A 1 278 ? 30.878 -6.481 -28.614 1.00 97.88 278 VAL A C 1
ATOM 2218 O O . VAL A 1 278 ? 31.490 -7.532 -28.779 1.00 97.88 278 VAL A O 1
ATOM 2221 N N . VAL A 1 279 ? 31.082 -5.671 -27.577 1.00 98.06 279 VAL A N 1
ATOM 2222 C CA . VAL A 1 279 ? 32.024 -5.944 -26.475 1.00 98.06 279 VAL A CA 1
ATOM 2223 C C . VAL A 1 279 ? 31.321 -6.382 -25.192 1.00 98.06 279 VAL A C 1
ATOM 2225 O O . VAL A 1 279 ? 31.963 -6.813 -24.241 1.00 98.06 279 VAL A O 1
ATOM 2228 N N . GLY A 1 280 ? 29.990 -6.311 -25.160 1.00 97.56 280 GLY A N 1
ATOM 2229 C CA . GLY A 1 280 ? 29.191 -6.824 -24.057 1.00 97.56 280 GLY A CA 1
ATOM 2230 C C . GLY A 1 280 ? 27.703 -6.560 -24.238 1.00 97.56 280 GLY A C 1
ATOM 2231 O O . GLY A 1 280 ? 27.275 -5.841 -25.143 1.00 97.56 280 GLY A O 1
ATOM 2232 N N . SER A 1 281 ? 26.898 -7.128 -23.347 1.00 97.38 281 SER A N 1
ATOM 2233 C CA . SER A 1 281 ? 25.484 -6.781 -23.233 1.00 97.38 281 SER A CA 1
ATOM 2234 C C . SER A 1 281 ? 24.971 -7.021 -21.820 1.00 97.38 281 SER A C 1
ATOM 2236 O O . SER A 1 281 ? 25.530 -7.818 -21.065 1.00 97.38 281 SER A O 1
ATOM 2238 N N . GLU A 1 282 ? 23.884 -6.348 -21.471 1.00 97.25 282 GLU A N 1
ATOM 2239 C CA . GLU A 1 282 ? 23.121 -6.626 -20.263 1.00 97.25 282 GLU A CA 1
ATOM 2240 C C . GLU A 1 282 ? 21.628 -6.460 -20.525 1.00 97.25 282 GLU A C 1
ATOM 2242 O O . GLU A 1 282 ? 21.208 -5.691 -21.391 1.00 97.25 282 GLU A O 1
ATOM 2247 N N . GLU A 1 283 ? 20.813 -7.175 -19.759 1.00 96.81 283 GLU A N 1
ATOM 2248 C CA . GLU A 1 283 ? 19.370 -6.989 -19.755 1.00 96.81 283 GLU A CA 1
ATOM 2249 C C . GLU A 1 283 ? 18.941 -6.362 -18.440 1.00 96.81 283 GLU A C 1
ATOM 2251 O O . GLU A 1 283 ? 19.387 -6.766 -17.366 1.00 96.81 283 GLU A O 1
ATOM 2256 N N . GLN A 1 284 ? 18.043 -5.391 -18.533 1.00 96.00 284 GLN A N 1
ATOM 2257 C CA . GLN A 1 284 ? 17.437 -4.749 -17.382 1.00 96.00 284 GLN A CA 1
ATOM 2258 C C . GLN A 1 284 ? 15.921 -4.828 -17.478 1.00 96.00 284 GLN A C 1
ATOM 2260 O O . GLN A 1 284 ? 15.326 -4.756 -18.557 1.00 96.00 284 GLN A O 1
ATOM 2265 N N . LEU A 1 285 ? 15.289 -4.981 -16.321 1.00 93.75 285 LEU A N 1
ATOM 2266 C CA . LEU A 1 285 ? 13.845 -4.958 -16.182 1.00 93.75 285 LEU A CA 1
ATOM 2267 C C . LEU A 1 285 ? 13.418 -3.557 -15.751 1.00 93.75 285 LEU A C 1
ATOM 2269 O O . LEU A 1 285 ? 13.759 -3.111 -14.661 1.00 93.75 285 LEU A O 1
ATOM 2273 N N . VAL A 1 286 ? 12.651 -2.883 -16.599 1.00 91.12 286 VAL A N 1
ATOM 2274 C CA . VAL A 1 286 ? 12.045 -1.587 -16.299 1.00 91.12 286 VAL A CA 1
ATOM 2275 C C . VAL A 1 286 ? 10.589 -1.818 -15.913 1.00 91.12 286 VAL A C 1
ATOM 2277 O O . VAL A 1 286 ? 9.849 -2.458 -16.660 1.00 91.12 286 VAL A O 1
ATOM 2280 N N . ALA A 1 287 ? 10.176 -1.322 -14.751 1.00 85.25 287 ALA A N 1
ATOM 2281 C CA . ALA A 1 287 ? 8.832 -1.502 -14.206 1.00 85.25 287 ALA A CA 1
ATOM 2282 C C . ALA A 1 287 ? 8.375 -0.259 -13.424 1.00 85.25 287 ALA A C 1
ATOM 2284 O O . ALA A 1 287 ? 9.197 0.592 -13.085 1.00 85.25 287 ALA A O 1
ATOM 2285 N N . GLY A 1 288 ? 7.074 -0.181 -13.132 1.00 69.69 288 GLY A N 1
ATOM 2286 C CA . GLY A 1 288 ? 6.447 0.910 -12.372 1.00 69.69 288 GLY A CA 1
ATOM 2287 C C . GLY A 1 288 ? 5.736 1.951 -13.249 1.00 69.69 288 GLY A C 1
ATOM 2288 O O . GLY A 1 288 ? 5.755 1.875 -14.481 1.00 69.69 288 GLY A O 1
ATOM 2289 N N . GLY A 1 289 ? 5.123 2.958 -12.619 1.00 64.62 289 GLY A N 1
ATOM 2290 C CA . GLY A 1 289 ? 4.289 3.994 -13.260 1.00 64.62 289 GLY A CA 1
ATOM 2291 C C . GLY A 1 289 ? 5.064 5.027 -14.083 1.00 64.62 289 GLY A C 1
ATOM 2292 O O . GLY A 1 289 ? 4.487 5.955 -14.658 1.00 64.62 289 GLY A O 1
ATOM 2293 N N . GLY A 1 290 ? 6.377 4.832 -14.230 1.00 77.44 290 GLY A N 1
ATOM 2294 C CA . GLY A 1 290 ? 7.201 5.495 -15.233 1.00 77.44 290 GLY A CA 1
ATOM 2295 C C . GLY A 1 290 ? 6.941 5.017 -16.665 1.00 77.44 290 GLY A C 1
ATOM 2296 O O . GLY A 1 290 ? 7.268 5.750 -17.590 1.00 77.44 290 GLY A O 1
ATOM 2297 N N . LEU A 1 291 ? 6.354 3.836 -16.884 1.00 90.12 291 LEU A N 1
ATOM 2298 C CA . LEU A 1 291 ? 6.160 3.281 -18.229 1.00 90.12 291 LEU A CA 1
ATOM 2299 C C . LEU A 1 291 ? 5.116 4.062 -19.062 1.00 90.12 291 LEU A C 1
ATOM 2301 O O . LEU A 1 291 ? 4.235 4.726 -18.508 1.00 90.12 291 LEU A O 1
ATOM 2305 N N . PRO A 1 292 ? 5.214 4.034 -20.406 1.00 90.50 292 PRO A N 1
ATOM 2306 C CA . PRO A 1 292 ? 4.241 4.688 -21.277 1.00 90.50 292 PRO A CA 1
ATOM 2307 C C . PRO A 1 292 ? 2.867 4.001 -21.241 1.00 90.50 292 PRO A C 1
ATOM 2309 O O . PRO A 1 292 ? 2.743 2.771 -21.282 1.00 90.50 292 PRO A O 1
ATOM 2312 N N . ALA A 1 293 ? 1.825 4.831 -21.238 1.00 89.00 293 ALA A N 1
ATOM 2313 C CA . ALA A 1 293 ? 0.439 4.423 -21.440 1.00 89.00 293 ALA A CA 1
ATOM 2314 C C . ALA A 1 293 ? 0.239 3.790 -22.841 1.00 89.00 293 ALA A C 1
ATOM 2316 O O . ALA A 1 293 ? 1.116 3.919 -23.702 1.00 89.00 293 ALA A O 1
ATOM 2317 N N . PRO A 1 294 ? -0.894 3.113 -23.108 1.00 93.00 294 PRO A N 1
ATOM 2318 C CA . PRO A 1 294 ? -1.195 2.555 -24.426 1.00 93.00 294 PRO A CA 1
ATOM 2319 C C . PRO A 1 294 ? -1.019 3.576 -25.542 1.00 93.00 294 PRO A C 1
ATOM 2321 O O . PRO A 1 294 ? -1.541 4.685 -25.437 1.00 93.00 294 PRO A O 1
ATOM 2324 N N . ARG A 1 295 ? -0.339 3.187 -26.623 1.00 93.25 295 ARG A N 1
ATOM 2325 C CA . ARG A 1 295 ? -0.128 4.027 -27.816 1.00 93.25 295 ARG A CA 1
ATOM 2326 C C . ARG A 1 295 ? 0.563 5.358 -27.519 1.00 93.25 295 ARG A C 1
ATOM 2328 O O . ARG A 1 295 ? 0.298 6.360 -28.177 1.00 93.25 295 ARG A O 1
ATOM 2335 N N . THR A 1 296 ? 1.441 5.374 -26.521 1.00 94.50 296 THR A N 1
ATOM 2336 C CA . THR A 1 296 ? 2.230 6.557 -26.169 1.00 94.50 296 THR A CA 1
ATOM 2337 C C . THR A 1 296 ? 3.714 6.238 -26.092 1.00 94.50 296 THR A C 1
ATOM 2339 O O . THR A 1 296 ? 4.132 5.080 -26.000 1.00 94.50 296 THR A O 1
ATOM 2342 N N . THR A 1 297 ? 4.507 7.302 -26.090 1.00 95.94 297 THR A N 1
ATOM 2343 C CA . THR A 1 297 ? 5.953 7.254 -25.915 1.00 95.94 297 THR A CA 1
ATOM 2344 C C . THR A 1 297 ? 6.325 7.997 -24.644 1.00 95.94 297 THR A C 1
ATOM 2346 O O . THR A 1 297 ? 5.773 9.059 -24.354 1.00 95.94 297 THR A O 1
ATOM 2349 N N . ARG A 1 298 ? 7.275 7.459 -23.880 1.00 95.75 298 ARG A N 1
ATOM 2350 C CA . ARG A 1 298 ? 7.773 8.101 -22.665 1.00 95.75 298 ARG A CA 1
ATOM 2351 C C . ARG A 1 298 ? 9.276 7.938 -22.531 1.00 95.75 298 ARG A C 1
ATOM 2353 O O . ARG A 1 298 ? 9.829 6.868 -22.774 1.00 95.75 298 ARG A O 1
ATOM 2360 N N . ARG A 1 299 ? 9.931 9.014 -22.103 1.00 95.19 299 ARG A N 1
ATOM 2361 C CA . ARG A 1 299 ? 11.349 9.003 -21.749 1.00 95.19 299 ARG A CA 1
ATOM 2362 C C . ARG A 1 299 ? 11.511 8.527 -20.315 1.00 95.19 299 ARG A C 1
ATOM 2364 O O . ARG A 1 299 ? 10.894 9.074 -19.403 1.00 95.19 299 ARG A O 1
ATOM 2371 N N . LEU A 1 300 ? 12.347 7.517 -20.142 1.00 92.50 300 LEU A N 1
ATOM 2372 C CA . LEU A 1 300 ? 12.705 6.908 -18.871 1.00 92.50 300 LEU A CA 1
ATOM 2373 C C . LEU A 1 300 ? 14.173 7.225 -18.609 1.00 92.50 300 LEU A C 1
ATOM 2375 O O . LEU A 1 300 ? 15.009 7.105 -19.503 1.00 92.50 300 LEU A O 1
ATOM 2379 N N . GLY A 1 301 ? 14.497 7.669 -17.402 1.00 87.69 301 GLY A N 1
ATOM 2380 C CA . GLY A 1 301 ? 15.851 8.083 -17.055 1.00 87.69 301 GLY A CA 1
ATOM 2381 C C . GLY A 1 301 ? 16.419 7.313 -15.879 1.00 87.69 301 GLY A C 1
ATOM 2382 O O . GLY A 1 301 ? 15.676 6.772 -15.066 1.00 87.69 301 GLY A O 1
ATOM 2383 N N . GLY A 1 302 ? 17.748 7.326 -15.776 1.00 86.19 302 GLY A N 1
ATOM 2384 C CA . GLY A 1 302 ? 18.453 6.878 -14.579 1.00 86.19 302 GLY A CA 1
ATOM 2385 C C . GLY A 1 302 ? 18.719 5.376 -14.513 1.00 86.19 302 GLY A C 1
ATOM 2386 O O . GLY A 1 302 ? 18.998 4.886 -13.422 1.00 86.19 302 GLY A O 1
ATOM 2387 N N . LEU A 1 303 ? 18.660 4.665 -15.645 1.00 93.69 303 LEU A N 1
ATOM 2388 C CA . LEU A 1 303 ? 19.024 3.248 -15.715 1.00 93.69 303 LEU A CA 1
ATOM 2389 C C . LEU A 1 303 ? 20.545 3.119 -15.632 1.00 93.69 303 LEU A C 1
ATOM 2391 O O . LEU A 1 303 ? 21.252 3.619 -16.503 1.00 93.69 303 LEU A O 1
ATOM 2395 N N . VAL A 1 304 ? 21.044 2.498 -14.569 1.00 95.31 304 VAL A N 1
ATOM 2396 C CA . VAL A 1 304 ? 22.484 2.369 -14.304 1.00 95.31 304 VAL A CA 1
ATOM 2397 C C . VAL A 1 304 ? 23.074 1.286 -15.199 1.00 95.31 304 VAL A C 1
ATOM 2399 O O . VAL A 1 304 ? 22.560 0.174 -15.200 1.00 95.31 304 VAL A O 1
ATOM 2402 N N . LEU A 1 305 ? 24.142 1.584 -15.938 1.00 96.38 305 LEU A N 1
ATOM 2403 C CA . LEU A 1 305 ? 24.809 0.640 -16.840 1.00 96.38 305 LEU A CA 1
ATOM 2404 C C . LEU A 1 305 ? 25.868 -0.185 -16.091 1.00 96.38 305 LEU A C 1
ATOM 2406 O O . LEU A 1 305 ? 27.067 0.013 -16.275 1.00 96.38 305 LEU A O 1
ATOM 2410 N N . TRP A 1 306 ? 25.421 -1.096 -15.223 1.00 92.19 306 TRP A N 1
ATOM 2411 C CA . TRP A 1 306 ? 26.278 -1.838 -14.284 1.00 92.19 306 TRP A CA 1
ATOM 2412 C C . TRP A 1 306 ? 27.406 -2.622 -14.949 1.00 92.19 306 TRP A C 1
ATOM 2414 O O . TRP A 1 306 ? 28.483 -2.757 -14.375 1.00 92.19 306 TRP A O 1
ATOM 2424 N N . LYS A 1 307 ? 27.144 -3.178 -16.135 1.00 94.00 307 LYS A N 1
ATOM 2425 C CA . LYS A 1 307 ? 28.076 -4.070 -16.834 1.00 94.00 307 LYS A CA 1
ATOM 2426 C C . LYS A 1 307 ? 28.721 -3.430 -18.058 1.00 94.00 307 LYS A C 1
ATOM 2428 O O . LYS A 1 307 ? 29.188 -4.168 -18.924 1.00 94.00 307 LYS A O 1
ATOM 2433 N N . LYS A 1 308 ? 28.728 -2.095 -18.168 1.00 96.19 308 LYS A N 1
ATOM 2434 C CA . LYS A 1 308 ? 29.390 -1.403 -19.282 1.00 96.19 308 LYS A CA 1
ATOM 2435 C C . LYS A 1 308 ? 30.907 -1.659 -19.213 1.00 96.19 308 LYS A C 1
ATOM 2437 O O . LYS A 1 308 ? 31.524 -1.231 -18.243 1.00 96.19 308 LYS A O 1
ATOM 2442 N N . PRO A 1 309 ? 31.515 -2.322 -20.214 1.00 95.88 309 PRO A N 1
ATOM 2443 C CA . PRO A 1 309 ? 32.967 -2.477 -20.271 1.00 95.88 309 PRO A CA 1
ATOM 2444 C C . PRO A 1 309 ? 33.664 -1.135 -20.526 1.00 95.88 309 PRO A C 1
ATOM 2446 O O . PRO A 1 309 ? 33.132 -0.305 -21.263 1.00 95.88 309 PRO A O 1
ATOM 2449 N N . ASP A 1 310 ? 34.889 -0.964 -20.024 1.00 94.38 310 ASP A N 1
ATOM 2450 C CA . ASP A 1 310 ? 35.706 0.237 -20.287 1.00 94.38 310 ASP A CA 1
ATOM 2451 C C . ASP A 1 310 ? 36.027 0.420 -21.780 1.00 94.38 310 ASP A C 1
ATOM 2453 O O . ASP A 1 310 ? 36.253 1.531 -22.247 1.00 94.38 310 ASP A O 1
ATOM 2457 N N . THR A 1 311 ? 36.001 -0.670 -22.551 1.00 95.62 311 THR A N 1
ATOM 2458 C CA . THR A 1 311 ? 36.201 -0.679 -24.009 1.00 95.62 311 THR A CA 1
ATOM 2459 C C . THR A 1 311 ? 34.955 -0.274 -24.807 1.00 95.62 311 THR A C 1
ATOM 2461 O O . THR A 1 311 ? 34.985 -0.289 -26.037 1.00 95.62 311 THR A O 1
ATOM 2464 N N . ALA A 1 312 ? 33.837 0.037 -24.143 1.00 96.38 312 ALA A N 1
ATOM 2465 C CA . ALA A 1 312 ? 32.589 0.391 -24.805 1.00 96.38 312 ALA A CA 1
ATOM 2466 C C . ALA A 1 312 ? 32.491 1.891 -25.107 1.00 96.38 312 ALA A C 1
ATOM 2468 O O . ALA A 1 312 ? 32.283 2.712 -24.210 1.00 96.38 312 ALA A O 1
ATOM 2469 N N . ASP A 1 313 ? 32.490 2.219 -26.397 1.00 94.94 313 ASP A N 1
ATOM 2470 C CA . ASP A 1 313 ? 32.342 3.586 -26.902 1.00 94.94 313 ASP A CA 1
ATOM 2471 C C . ASP A 1 313 ? 30.886 3.956 -27.196 1.00 94.94 313 ASP A C 1
ATOM 2473 O O . ASP A 1 313 ? 30.495 5.122 -27.117 1.00 94.94 313 ASP A O 1
ATOM 2477 N N . ARG A 1 314 ? 30.051 2.974 -27.556 1.00 96.25 314 ARG A N 1
ATOM 2478 C CA . ARG A 1 314 ? 28.644 3.203 -27.912 1.00 96.25 314 ARG A CA 1
ATOM 2479 C C . ARG A 1 314 ? 27.733 2.216 -27.207 1.00 96.25 314 ARG A C 1
ATOM 2481 O O . ARG A 1 314 ? 28.110 1.091 -26.889 1.00 96.25 314 ARG A O 1
ATOM 2488 N N . VAL A 1 315 ? 26.487 2.632 -27.016 1.00 97.25 315 VAL A N 1
ATOM 2489 C CA . VAL A 1 315 ? 25.440 1.798 -26.430 1.00 97.25 315 VAL A CA 1
ATOM 2490 C C . VAL A 1 315 ? 24.257 1.759 -27.387 1.00 97.25 315 VAL A C 1
ATOM 2492 O O . VAL A 1 315 ? 23.818 2.787 -27.898 1.00 97.25 315 VAL A O 1
ATOM 2495 N N . ARG A 1 316 ? 23.722 0.567 -27.629 1.00 97.31 316 ARG A N 1
ATOM 2496 C CA . ARG A 1 316 ? 22.426 0.357 -28.279 1.00 97.31 316 ARG A CA 1
ATOM 2497 C C . ARG A 1 316 ? 21.456 -0.180 -27.240 1.00 97.31 316 ARG A C 1
ATOM 2499 O O . ARG A 1 316 ? 21.851 -0.980 -26.400 1.00 97.31 316 ARG A O 1
ATOM 2506 N N . VAL A 1 317 ? 20.191 0.217 -27.314 1.00 97.62 317 VAL A N 1
ATOM 2507 C CA . VAL A 1 317 ? 19.130 -0.376 -26.495 1.00 97.62 317 VAL A CA 1
ATOM 2508 C C . VAL A 1 317 ? 17.994 -0.856 -27.379 1.00 97.62 317 VAL A C 1
ATOM 2510 O O . VAL A 1 317 ? 17.690 -0.239 -28.398 1.00 97.62 317 VAL A O 1
ATOM 2513 N N . GLU A 1 318 ? 17.374 -1.956 -26.979 1.00 97.38 318 GLU A N 1
ATOM 2514 C CA . GLU A 1 318 ? 16.178 -2.489 -27.617 1.00 97.38 318 GLU A CA 1
ATOM 2515 C C . GLU A 1 318 ? 15.269 -3.166 -26.590 1.00 97.38 318 GLU A C 1
ATOM 2517 O O . GLU A 1 318 ? 15.733 -3.663 -25.564 1.00 97.38 318 GLU A O 1
ATOM 2522 N N . ALA A 1 319 ? 13.963 -3.195 -26.863 1.00 97.38 319 ALA A N 1
ATOM 2523 C CA . ALA A 1 319 ? 13.028 -3.996 -26.084 1.00 97.38 319 ALA A CA 1
ATOM 2524 C C . ALA A 1 319 ? 13.129 -5.459 -26.541 1.00 97.38 319 ALA A C 1
ATOM 2526 O O . ALA A 1 319 ? 13.047 -5.754 -27.737 1.00 97.38 319 ALA A O 1
ATOM 2527 N N . VAL A 1 320 ? 13.313 -6.370 -25.588 1.00 97.56 320 VAL A N 1
ATOM 2528 C CA . VAL A 1 320 ? 13.430 -7.820 -25.833 1.00 97.56 320 VAL A CA 1
ATOM 2529 C C . VAL A 1 320 ? 12.297 -8.614 -25.189 1.00 97.56 320 VAL A C 1
ATOM 2531 O O . VAL A 1 320 ? 12.069 -9.772 -25.531 1.00 97.56 320 VAL A O 1
ATOM 2534 N N . GLY A 1 321 ? 11.541 -7.981 -24.296 1.00 97.00 321 GLY A N 1
ATOM 2535 C CA . GLY A 1 321 ? 10.305 -8.535 -23.774 1.00 97.00 321 GLY A CA 1
ATOM 2536 C C . GLY A 1 321 ? 9.441 -7.474 -23.113 1.00 97.00 321 GLY A C 1
ATOM 2537 O O . GLY A 1 321 ? 9.921 -6.407 -22.730 1.00 97.00 321 GLY A O 1
ATOM 2538 N N . ALA A 1 322 ? 8.159 -7.774 -22.977 1.00 96.25 322 ALA A N 1
ATOM 2539 C CA . ALA A 1 322 ? 7.191 -6.919 -22.319 1.00 96.25 322 ALA A CA 1
ATOM 2540 C C . ALA A 1 322 ? 6.139 -7.761 -21.602 1.00 96.25 322 ALA A C 1
ATOM 2542 O O . ALA A 1 322 ? 5.745 -8.821 -22.082 1.00 96.25 322 ALA A O 1
ATOM 2543 N N . VAL A 1 323 ? 5.679 -7.259 -20.464 1.00 91.06 323 VAL A N 1
ATOM 2544 C CA . VAL A 1 323 ? 4.500 -7.768 -19.763 1.00 91.06 323 VAL A CA 1
ATOM 2545 C C . VAL A 1 323 ? 3.497 -6.631 -19.725 1.00 91.06 323 VAL A C 1
ATOM 2547 O O . VAL A 1 323 ? 3.844 -5.525 -19.305 1.00 91.06 323 VAL A O 1
ATOM 2550 N N . PHE A 1 324 ? 2.274 -6.886 -20.169 1.00 89.00 324 PHE A N 1
ATOM 2551 C CA . PHE A 1 324 ? 1.182 -5.916 -20.186 1.00 89.00 324 PHE A CA 1
ATOM 2552 C C . PHE A 1 324 ? 0.266 -6.112 -18.975 1.00 89.00 324 PHE A C 1
ATOM 2554 O O . PHE A 1 324 ? 0.306 -7.152 -18.310 1.00 89.00 324 PHE A O 1
ATOM 2561 N N . LEU A 1 325 ? -0.591 -5.127 -18.690 1.00 77.56 325 LEU A N 1
ATOM 2562 C CA . LEU A 1 325 ? -1.701 -5.340 -17.753 1.00 77.56 325 LEU A CA 1
ATOM 2563 C C . LEU A 1 325 ? -2.544 -6.559 -18.184 1.00 77.56 325 LEU A C 1
ATOM 2565 O O . LEU A 1 325 ? -2.556 -6.934 -19.355 1.00 77.56 325 LEU A O 1
ATOM 2569 N N . GLY A 1 326 ? -3.174 -7.258 -17.242 1.00 73.00 326 GLY A N 1
A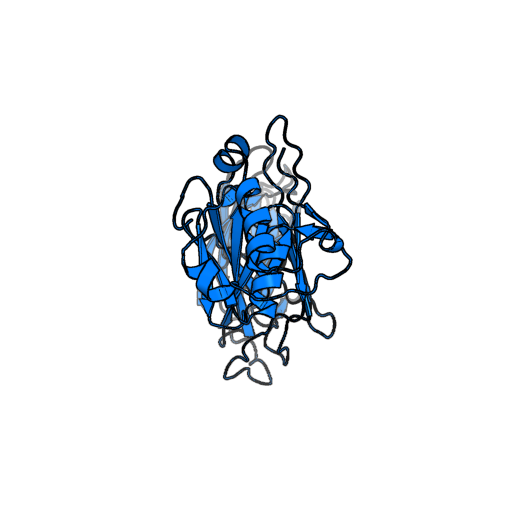TOM 2570 C CA . GLY A 1 326 ? -3.841 -8.542 -17.526 1.00 73.00 326 GLY A CA 1
ATOM 2571 C C . GLY A 1 326 ? -2.896 -9.741 -17.745 1.00 73.00 326 GLY A C 1
ATOM 2572 O O . GLY A 1 326 ? -3.322 -10.894 -17.773 1.00 73.00 326 GLY A O 1
ATOM 2573 N N . GLY A 1 327 ? -1.578 -9.512 -17.804 1.00 77.62 327 GLY A N 1
ATOM 2574 C CA . GLY A 1 327 ? -0.569 -10.576 -17.810 1.00 77.62 327 GLY A CA 1
ATOM 2575 C C . GLY A 1 327 ? -0.196 -11.111 -19.192 1.00 77.62 327 GLY A C 1
ATOM 2576 O O . GLY A 1 327 ? 0.558 -12.075 -19.272 1.00 77.62 327 GLY A O 1
ATOM 2577 N N . ALA A 1 328 ? -0.669 -10.491 -20.278 1.00 86.19 328 ALA A N 1
ATOM 2578 C CA . ALA A 1 328 ? -0.170 -10.810 -21.612 1.00 86.19 328 ALA A CA 1
ATOM 2579 C C . ALA A 1 328 ? 1.347 -10.565 -21.677 1.00 86.19 328 ALA A C 1
ATOM 2581 O O . ALA A 1 328 ? 1.833 -9.509 -21.260 1.00 86.19 328 ALA A O 1
ATOM 2582 N N . GLU A 1 329 ? 2.090 -11.533 -22.208 1.00 91.69 329 GLU A N 1
ATOM 2583 C CA . GLU A 1 329 ? 3.537 -11.442 -22.379 1.00 91.69 329 GLU A CA 1
ATOM 2584 C C . GLU A 1 329 ? 3.905 -11.371 -23.859 1.00 91.69 329 GLU A C 1
ATOM 2586 O O . GLU A 1 329 ? 3.332 -12.055 -24.704 1.00 91.69 329 GLU A O 1
ATOM 2591 N N . TRP A 1 330 ? 4.920 -10.571 -24.160 1.00 94.81 330 TRP A N 1
ATOM 2592 C CA . TRP A 1 330 ? 5.609 -10.576 -25.440 1.00 94.81 330 TRP A CA 1
ATOM 2593 C C . TRP A 1 330 ? 7.095 -10.816 -25.204 1.00 94.81 330 TRP A C 1
ATOM 2595 O O . TRP A 1 330 ? 7.700 -10.223 -24.308 1.00 94.81 330 TRP A O 1
ATOM 2605 N N . LYS A 1 331 ? 7.696 -11.670 -26.028 1.00 95.25 331 LYS A N 1
ATOM 2606 C CA . LYS A 1 331 ? 9.140 -11.900 -26.073 1.00 95.25 331 LYS A CA 1
ATOM 2607 C C . LYS A 1 331 ? 9.578 -11.791 -27.519 1.00 95.25 331 LYS A C 1
ATOM 2609 O O . LYS A 1 331 ? 8.929 -12.341 -28.409 1.00 95.25 331 LYS A O 1
ATOM 2614 N N . ARG A 1 332 ? 10.661 -11.058 -27.753 1.00 91.00 332 ARG A N 1
ATOM 2615 C CA . ARG A 1 332 ? 11.262 -10.984 -29.078 1.00 91.00 332 ARG A CA 1
ATOM 2616 C C . ARG A 1 332 ? 11.851 -12.353 -29.420 1.00 91.00 332 ARG A C 1
ATOM 2618 O O . ARG A 1 332 ? 12.486 -12.966 -28.564 1.00 91.00 332 ARG A O 1
ATOM 2625 N N . ALA A 1 333 ? 11.614 -12.824 -30.643 1.00 85.69 333 ALA A N 1
ATOM 2626 C CA . ALA A 1 333 ? 12.265 -14.030 -31.142 1.00 85.69 333 ALA A CA 1
ATOM 2627 C C . ALA A 1 333 ? 13.801 -13.852 -31.095 1.00 85.69 333 ALA A C 1
ATOM 2629 O O . ALA A 1 333 ? 14.258 -12.715 -31.270 1.00 85.69 333 ALA A O 1
ATOM 2630 N N . PRO A 1 334 ? 14.557 -14.923 -30.787 1.00 73.69 334 PRO A N 1
ATOM 2631 C CA . PRO A 1 334 ? 16.011 -14.873 -30.649 1.00 73.69 334 PRO A CA 1
ATOM 2632 C C . PRO A 1 334 ? 16.730 -14.392 -31.911 1.00 73.69 334 PRO A C 1
ATOM 2634 O O . PRO A 1 334 ? 16.211 -14.633 -33.026 1.00 73.69 334 PRO A O 1
#